Protein AF-A0A078IQA5-F1 (afdb_monomer)

Sequence (181 aa):
MCVYSFLPSLTFVGSLSVDKITNQICKKRKKKKKKKETSSGNLLVISSTPSAMPLPHPTSSSSTVECTRGEKRFYCYLSTGEFLWSNSETDGWEKVDGLEGLPKFAPYSNVKLVNCGGKLVVFWDKYVPAPGGYKEKMIWCADISLEMRGSEEVWGKVEWFDAVLKVPKSYKFVYAKAATL

Nearest PDB structures (foldseek):
  8cdd-assembly1_B  TM=3.999E-01  e=3.276E-01  Plasmodium falciparum 3D7
  8jzb-assembly1_H  TM=3.385E-01  e=5.084E+00  Henipavirus

InterPro domains:
  IPR015915 Kelch-type beta-propeller [SSF117281] (54-164)
  IPR050354 Arabidopsis F-box/kelch-repeat [PTHR24414] (70-165)
  IPR057499 FKB95-like, N-terminal Kelch domain [PF25210] (73-165)

Solvent-accessible surface area (backbone atoms only — not comparable to full-atom values): 11398 Å² total; per-residue (Å²): 131,76,67,82,76,90,58,102,78,69,74,76,56,44,49,42,49,51,68,60,53,54,52,47,48,52,54,52,50,55,58,49,51,74,60,49,82,77,67,90,85,90,91,82,92,88,87,87,86,82,91,83,83,91,70,84,85,86,76,95,75,58,53,70,33,66,40,60,94,73,72,65,32,33,35,36,51,46,96,90,73,47,46,32,33,20,76,44,96,86,54,71,70,42,69,46,42,66,50,83,88,56,78,83,77,56,89,91,42,62,69,43,60,42,58,55,94,60,24,47,32,40,34,33,44,42,82,36,90,42,97,94,45,76,59,30,25,37,32,33,38,34,41,26,45,68,47,73,54,82,94,85,40,45,34,34,40,77,76,45,69,50,80,70,47,81,43,59,64,44,60,42,84,39,78,82,76,78,82,80,126

Mean predicted aligned error: 12.79 Å

pLDDT: mean 71.27, std 20.48, range [27.62, 92.94]

Secondary structure (DSSP, 8-state):
-------SS----EEEEHHHHHHHHHHHHHHHHHHHTT-----------------PPPPS----EEE-SSS-EEEEE-TTS-EEEESSSSS--EEPBS-TTSPPPPTT---EEEEETTEEEEEEEEEEEETTEEEEEEEEEEEEEEEEETTTEEEEEEEEEEEEEEEESSEEEE-------

Organism: Brassica napus (NCBI:txid3708)

Foldseek 3Di:
DFDFDDDPVDPGATEDEPVVQVVLVVVVVVVVVVVPVPDDDDDDDDDDDDDDDDDDDDDDPWAWDWADPDQTKIWTADLVQFIWMDSDPPDDIDTAAACPVPDRADRPWDWHWYHDPRWIKIKTWDFDDDVPGRFKIWIKMWTWHWDDDPDPHIYIHTPDIDTRDMDTPHYDYDYDDDPDD

Radius of gyration: 18.32 Å; Cα contacts (8 Å, |Δi|>4): 279; chains: 1; bounding box: 44×47×46 Å

Structure (mmCIF, N/CA/C/O backbone):
data_AF-A0A078IQA5-F1
#
_entry.id   AF-A0A078IQA5-F1
#
loop_
_atom_site.group_PDB
_atom_site.id
_atom_site.type_symbol
_atom_site.label_atom_id
_atom_site.label_alt_id
_atom_site.label_comp_id
_atom_site.label_asym_id
_atom_site.label_entity_id
_atom_site.label_seq_id
_atom_site.pdbx_PDB_ins_code
_atom_site.Cartn_x
_atom_site.Cartn_y
_atom_site.Cartn_z
_atom_site.occupancy
_atom_site.B_iso_or_equiv
_atom_site.auth_seq_id
_atom_site.auth_comp_id
_atom_site.auth_asym_id
_atom_site.auth_atom_id
_atom_site.pdbx_PDB_model_num
ATOM 1 N N . MET A 1 1 ? 2.393 9.875 -22.225 1.00 27.62 1 MET A N 1
ATOM 2 C CA . MET A 1 1 ? 3.842 9.877 -22.528 1.00 27.62 1 MET A CA 1
ATOM 3 C C . MET A 1 1 ? 4.623 9.828 -21.222 1.00 27.62 1 MET A C 1
ATOM 5 O O . MET A 1 1 ? 4.181 10.442 -20.262 1.00 27.62 1 MET A O 1
ATOM 9 N N . CYS A 1 2 ? 5.721 9.070 -21.143 1.00 32.50 2 CYS A N 1
ATOM 10 C CA . CYS A 1 2 ? 6.717 9.293 -20.089 1.00 32.50 2 CYS A CA 1
ATOM 11 C C . CYS A 1 2 ? 7.487 10.553 -20.490 1.00 32.50 2 CYS A C 1
ATOM 13 O O . CYS A 1 2 ? 8.021 10.595 -21.593 1.00 32.50 2 CYS A O 1
ATOM 15 N N . VAL A 1 3 ? 7.458 11.588 -19.655 1.00 34.41 3 VAL A N 1
ATOM 16 C CA . VAL A 1 3 ? 8.207 12.824 -19.904 1.00 34.41 3 VAL A CA 1
ATOM 17 C C . VAL A 1 3 ? 9.609 12.622 -19.342 1.00 34.41 3 VAL A C 1
ATOM 19 O O . VAL A 1 3 ? 9.769 12.299 -18.162 1.00 34.41 3 VAL A O 1
ATOM 22 N N . TYR A 1 4 ? 10.603 12.719 -20.217 1.00 38.12 4 TYR A N 1
ATOM 23 C CA . TYR A 1 4 ? 12.014 12.550 -19.898 1.00 38.12 4 TYR A CA 1
ATOM 24 C C . TYR A 1 4 ? 12.608 13.935 -19.652 1.00 38.12 4 TYR A C 1
ATOM 26 O O . TYR A 1 4 ? 12.678 14.738 -20.577 1.00 38.12 4 TYR A O 1
ATOM 34 N N . SER A 1 5 ? 12.997 14.240 -18.419 1.00 36.06 5 SER A N 1
ATOM 35 C CA . SER A 1 5 ? 13.681 15.492 -18.088 1.00 36.06 5 SER A CA 1
ATOM 36 C C . SER A 1 5 ? 15.178 15.233 -17.899 1.00 36.06 5 SER A C 1
ATOM 38 O O . SER A 1 5 ? 15.581 14.402 -17.085 1.00 36.06 5 SER A O 1
ATOM 40 N N . PHE A 1 6 ? 16.000 15.932 -18.688 1.00 34.00 6 PHE A N 1
ATOM 41 C CA . PHE A 1 6 ? 17.462 15.927 -18.606 1.00 34.00 6 PHE A CA 1
ATOM 42 C C . PHE A 1 6 ? 17.921 16.940 -17.538 1.00 34.00 6 PHE A C 1
ATOM 44 O O . PHE A 1 6 ? 17.650 18.129 -17.668 1.00 34.00 6 PHE A O 1
ATOM 51 N N . LEU A 1 7 ? 18.622 16.488 -16.493 1.00 36.44 7 LEU A N 1
ATOM 52 C CA . LEU A 1 7 ? 19.400 17.334 -15.571 1.00 36.44 7 LEU A CA 1
ATOM 53 C C . LEU A 1 7 ? 20.884 16.897 -15.619 1.00 36.44 7 LEU A C 1
ATOM 55 O O . LEU A 1 7 ? 21.152 15.707 -15.748 1.00 36.44 7 LEU A O 1
ATOM 59 N N . PRO A 1 8 ? 21.872 17.803 -15.522 1.00 40.16 8 PRO A N 1
ATOM 60 C CA . PRO A 1 8 ? 23.217 17.612 -16.094 1.00 40.16 8 PRO A CA 1
ATOM 61 C C . PRO A 1 8 ? 24.202 16.701 -15.320 1.00 40.16 8 PRO A C 1
ATOM 63 O O . PRO A 1 8 ? 25.404 16.776 -15.542 1.00 40.16 8 PRO A O 1
ATOM 66 N N . SER A 1 9 ? 23.739 15.788 -14.461 1.00 38.12 9 SER A N 1
ATOM 67 C CA . SER A 1 9 ? 24.583 14.797 -13.746 1.00 38.12 9 SER A CA 1
ATOM 68 C C . SER A 1 9 ? 24.001 13.371 -13.827 1.00 38.12 9 SER A C 1
ATOM 70 O O . SER A 1 9 ? 23.870 12.638 -12.848 1.00 38.12 9 SER A O 1
ATOM 72 N N . LEU A 1 10 ? 23.581 13.007 -15.040 1.00 41.22 10 LEU A N 1
ATOM 73 C CA . LEU A 1 10 ? 22.415 12.182 -15.360 1.00 41.22 10 LEU A CA 1
ATOM 74 C C . LEU A 1 10 ? 22.544 10.669 -15.047 1.00 41.22 10 LEU A C 1
ATOM 76 O O . LEU A 1 10 ? 22.845 9.860 -15.923 1.00 41.22 10 LEU A O 1
ATOM 80 N N . THR A 1 11 ? 22.152 10.237 -13.843 1.00 41.47 11 THR A N 1
ATOM 81 C CA . THR A 1 11 ? 21.420 8.959 -13.762 1.00 41.47 11 THR A CA 1
ATOM 82 C C . THR A 1 11 ? 20.030 9.205 -14.343 1.00 41.47 11 THR A C 1
ATOM 84 O O . THR A 1 11 ? 19.303 10.088 -13.898 1.00 41.47 11 THR A O 1
ATOM 87 N N . PHE A 1 12 ? 19.663 8.475 -15.393 1.00 45.16 12 PHE A N 1
ATOM 88 C CA . PHE A 1 12 ? 18.344 8.602 -16.006 1.00 45.16 12 PHE A CA 1
ATOM 89 C C . PHE A 1 12 ? 17.268 8.172 -15.003 1.00 45.16 12 PHE A C 1
ATOM 91 O O . PHE A 1 12 ? 17.169 6.992 -14.659 1.00 45.16 12 PHE A O 1
ATOM 98 N N . VAL A 1 13 ? 16.470 9.121 -14.515 1.00 56.56 13 VAL A N 1
ATOM 99 C CA . VAL A 1 13 ? 15.341 8.840 -13.624 1.00 56.56 13 VAL A CA 1
ATOM 100 C C . VAL A 1 13 ? 14.059 8.990 -14.430 1.00 56.56 13 VAL A C 1
ATOM 102 O O . VAL A 1 13 ? 13.651 10.098 -14.770 1.00 56.56 13 VAL A O 1
ATOM 105 N N . GLY A 1 14 ? 13.409 7.873 -14.759 1.00 64.88 14 GLY A N 1
ATOM 106 C CA . GLY A 1 14 ? 12.107 7.919 -15.421 1.00 64.88 14 GLY A CA 1
ATOM 107 C C . GLY A 1 14 ? 11.031 8.492 -14.490 1.00 64.88 14 GLY A C 1
ATOM 108 O O . GLY A 1 14 ? 10.950 8.114 -13.324 1.00 64.88 14 GLY A O 1
ATOM 109 N N . SER A 1 15 ? 10.163 9.369 -14.992 1.00 75.00 15 SER A N 1
ATOM 110 C CA . SER A 1 15 ? 8.989 9.819 -14.232 1.00 75.00 15 SER A CA 1
ATOM 111 C C . SER A 1 15 ? 7.817 8.856 -14.432 1.00 75.00 15 SER A C 1
ATOM 113 O O . SER A 1 15 ? 7.428 8.556 -15.568 1.00 75.00 15 SER A O 1
ATOM 115 N N . LEU A 1 16 ? 7.235 8.373 -13.333 1.00 79.25 16 LEU A N 1
ATOM 116 C CA . LEU A 1 16 ? 6.053 7.515 -13.330 1.00 79.25 16 LEU A CA 1
ATOM 117 C C . LEU A 1 16 ? 4.868 8.263 -12.714 1.00 79.25 16 LEU A C 1
ATOM 119 O O . LEU A 1 16 ? 4.792 8.431 -11.499 1.00 79.25 16 LEU A O 1
ATOM 123 N N . SER A 1 17 ? 3.930 8.689 -13.562 1.00 81.25 17 SER A N 1
ATOM 124 C CA . SER A 1 17 ? 2.673 9.294 -13.108 1.00 81.25 17 SER A CA 1
ATOM 125 C C . SER A 1 17 ? 1.814 8.265 -12.368 1.00 81.25 17 SER A C 1
ATOM 127 O O . SER A 1 17 ? 1.606 7.152 -12.862 1.00 81.25 17 SER A O 1
ATOM 129 N N . VAL A 1 18 ? 1.288 8.654 -11.206 1.00 74.19 18 VAL A N 1
ATOM 130 C CA . VAL A 1 18 ? 0.353 7.836 -10.418 1.00 74.19 18 VAL A CA 1
ATOM 131 C C . VAL A 1 18 ? -0.927 7.542 -11.208 1.00 74.19 18 VAL A C 1
ATOM 133 O O . VAL A 1 18 ? -1.404 6.408 -11.178 1.00 74.19 18 VAL A O 1
ATOM 136 N N . ASP A 1 19 ? -1.400 8.480 -12.035 1.00 77.69 19 ASP A N 1
ATOM 137 C CA . ASP A 1 19 ? -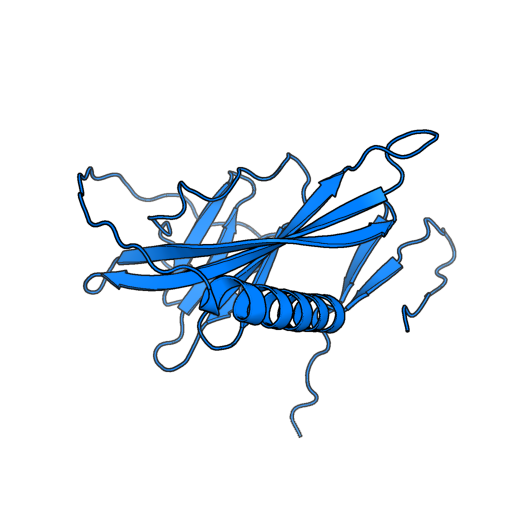2.564 8.286 -12.916 1.00 77.69 19 ASP A CA 1
ATOM 138 C C . ASP A 1 19 ? -2.348 7.158 -13.925 1.00 77.69 19 ASP A C 1
ATOM 140 O O . ASP A 1 19 ? -3.264 6.422 -14.294 1.00 77.69 19 ASP A O 1
ATOM 144 N N . LYS A 1 20 ? -1.108 6.976 -14.389 1.00 79.81 20 LYS A N 1
ATOM 145 C CA . LYS A 1 20 ? -0.771 5.859 -15.278 1.00 79.81 20 LYS A CA 1
ATOM 146 C C . LYS A 1 20 ? -0.961 4.522 -14.561 1.00 79.81 20 LYS A C 1
ATOM 148 O O . LYS A 1 20 ? -1.444 3.569 -15.172 1.00 79.81 20 LYS A O 1
ATOM 153 N N . ILE A 1 21 ? -0.592 4.446 -13.284 1.00 79.38 21 ILE A N 1
ATOM 154 C CA . ILE A 1 21 ? -0.705 3.232 -12.469 1.00 79.38 21 ILE A CA 1
ATOM 155 C C . ILE A 1 21 ? -2.177 2.939 -12.173 1.00 79.38 21 ILE A C 1
ATOM 157 O O . ILE A 1 21 ? -2.638 1.827 -12.436 1.00 79.38 21 ILE A O 1
ATOM 161 N N . THR A 1 22 ? -2.937 3.937 -11.715 1.00 76.56 22 THR A N 1
ATOM 162 C CA . THR A 1 22 ? -4.375 3.797 -11.424 1.00 76.56 22 THR A CA 1
ATOM 163 C C . THR A 1 22 ? -5.169 3.391 -12.669 1.00 76.56 22 THR A C 1
ATOM 165 O O . THR A 1 22 ? -5.998 2.479 -12.606 1.00 76.56 22 THR A O 1
ATOM 168 N N . ASN A 1 23 ? -4.845 3.944 -13.843 1.00 80.94 23 ASN A N 1
ATOM 169 C CA . ASN A 1 23 ? -5.437 3.524 -15.116 1.00 80.94 23 ASN A CA 1
ATOM 170 C C . ASN A 1 23 ? -5.138 2.054 -15.461 1.00 80.94 23 ASN A C 1
ATOM 172 O O . ASN A 1 23 ? -6.026 1.324 -15.915 1.00 80.94 23 ASN A O 1
ATOM 176 N N . GLN A 1 24 ? -3.905 1.586 -15.242 1.00 83.44 24 GLN A N 1
ATOM 177 C CA . GLN A 1 24 ? -3.544 0.181 -15.470 1.00 83.44 24 GLN A CA 1
ATOM 178 C C . GLN A 1 24 ? -4.271 -0.759 -14.499 1.00 83.44 24 GLN A C 1
ATOM 180 O O . GLN A 1 24 ? -4.728 -1.830 -14.909 1.00 83.44 24 GLN A O 1
ATOM 185 N N . ILE A 1 25 ? -4.456 -0.342 -13.245 1.00 83.00 25 ILE A N 1
ATOM 186 C CA . ILE A 1 25 ? -5.251 -1.077 -12.253 1.00 83.00 25 ILE A CA 1
ATOM 187 C C . ILE A 1 25 ? -6.702 -1.183 -12.704 1.00 83.00 25 ILE A C 1
ATOM 189 O O . ILE A 1 25 ? -7.252 -2.283 -12.726 1.00 83.00 25 ILE A O 1
ATOM 193 N N . CYS A 1 26 ? -7.308 -0.080 -13.149 1.00 80.56 26 CYS A N 1
ATOM 194 C CA . CYS A 1 26 ? -8.677 -0.076 -13.664 1.00 80.56 26 CYS A CA 1
ATOM 195 C C . CYS A 1 26 ? -8.850 -1.082 -14.817 1.00 80.56 26 CYS A C 1
ATOM 197 O O . CYS A 1 26 ? -9.775 -1.901 -14.804 1.00 80.56 26 CYS A O 1
ATOM 199 N N . LYS A 1 27 ? -7.909 -1.110 -15.771 1.00 82.25 27 LYS A N 1
ATOM 200 C CA . LYS A 1 27 ? -7.905 -2.098 -16.866 1.00 82.25 27 LYS A CA 1
ATOM 201 C C . LYS A 1 27 ? -7.802 -3.538 -16.352 1.00 82.25 27 LYS A C 1
ATOM 203 O O . LYS A 1 27 ? -8.571 -4.398 -16.788 1.00 82.25 27 LYS A O 1
ATOM 208 N N . LYS A 1 28 ? -6.892 -3.813 -15.408 1.00 82.69 28 LYS A N 1
ATOM 209 C CA . LYS A 1 28 ? -6.736 -5.150 -14.805 1.00 82.69 28 LYS A CA 1
ATOM 210 C C . LYS A 1 28 ? -7.993 -5.601 -14.058 1.00 82.69 28 LYS A C 1
ATOM 212 O O . LYS A 1 28 ? -8.427 -6.740 -14.236 1.00 82.69 28 LYS A O 1
ATOM 217 N N . ARG A 1 29 ? -8.628 -4.707 -13.294 1.00 77.75 29 ARG A N 1
ATOM 218 C CA . ARG A 1 29 ? -9.884 -4.981 -12.576 1.00 77.75 29 ARG A CA 1
ATOM 219 C C . ARG A 1 29 ? -11.020 -5.335 -13.532 1.00 77.75 29 ARG A C 1
ATOM 221 O O . ARG A 1 29 ? -11.683 -6.346 -13.313 1.00 77.75 29 ARG A O 1
ATOM 228 N N . LYS A 1 30 ? -11.201 -4.575 -14.623 1.00 78.69 30 LYS A N 1
ATOM 229 C CA . LYS A 1 30 ? -12.216 -4.871 -15.656 1.00 78.69 30 LYS A CA 1
ATOM 230 C C . LYS A 1 30 ? -12.021 -6.265 -16.265 1.00 78.69 30 LYS A C 1
ATOM 232 O O . LYS A 1 30 ? -12.980 -7.023 -16.380 1.00 78.69 30 LYS A O 1
ATOM 237 N N . LYS A 1 31 ? -10.774 -6.646 -16.571 1.00 74.12 31 LYS A N 1
ATOM 238 C CA . LYS A 1 31 ? -10.446 -7.982 -17.102 1.00 74.12 31 LYS A CA 1
ATOM 239 C C . LYS A 1 31 ? -10.726 -9.102 -16.091 1.00 74.12 31 LYS A C 1
ATOM 241 O O . LYS A 1 31 ? -11.227 -10.153 -16.480 1.00 74.12 31 LYS A O 1
ATOM 246 N N . LYS A 1 32 ? -10.432 -8.888 -14.801 1.00 70.38 32 LYS A N 1
ATOM 247 C CA . LYS A 1 32 ? -10.676 -9.882 -13.740 1.00 70.38 32 LYS A CA 1
ATOM 248 C C . LYS A 1 32 ? -12.167 -10.028 -13.411 1.00 70.38 32 LYS A C 1
ATOM 250 O O . LYS A 1 32 ? -12.610 -11.153 -13.212 1.00 70.38 32 LYS A O 1
ATOM 255 N N . LYS A 1 33 ? -12.950 -8.938 -13.427 1.00 66.44 33 LYS A N 1
ATOM 256 C CA . LYS A 1 33 ? -14.413 -8.985 -13.229 1.00 66.44 33 LYS A CA 1
ATOM 257 C C . LYS A 1 33 ? -15.095 -9.847 -14.297 1.00 66.44 33 LYS A C 1
ATOM 259 O O . LYS A 1 33 ? -15.823 -10.761 -13.933 1.00 66.44 33 LYS A O 1
ATOM 264 N N . LYS A 1 34 ? -14.717 -9.676 -15.572 1.00 58.69 34 LYS A N 1
ATOM 265 C CA . LYS A 1 34 ? -15.187 -10.524 -16.685 1.00 58.69 34 LYS A CA 1
ATOM 266 C C . LYS A 1 34 ? -14.862 -12.020 -16.504 1.00 58.69 34 LYS A C 1
ATOM 268 O O . LYS A 1 34 ? -15.527 -12.859 -17.088 1.00 58.69 34 LYS A O 1
ATOM 273 N N . LYS A 1 35 ? -13.842 -12.365 -15.704 1.00 60.19 35 LYS A N 1
ATOM 274 C CA . LYS A 1 35 ? -13.456 -13.757 -15.401 1.00 60.19 35 LYS A CA 1
ATOM 275 C C . LYS A 1 35 ? -14.134 -14.317 -14.138 1.00 60.19 35 LYS A C 1
ATOM 277 O O . LYS A 1 35 ? -14.267 -15.528 -14.018 1.00 60.19 35 LYS A O 1
ATOM 282 N N . LYS A 1 36 ? -14.532 -13.463 -13.184 1.00 55.25 36 LYS A N 1
ATOM 283 C CA . LYS A 1 36 ? -15.143 -13.879 -11.905 1.00 55.25 36 LYS A CA 1
ATOM 284 C C . LYS A 1 36 ? -16.642 -14.183 -12.029 1.00 55.25 36 LYS A C 1
ATOM 286 O O . LYS A 1 36 ? -17.147 -14.975 -11.246 1.00 55.25 36 LYS A O 1
ATOM 291 N N . GLU A 1 37 ? -17.327 -13.642 -13.038 1.00 45.78 37 GLU A N 1
ATOM 292 C CA . GLU A 1 37 ? -18.742 -13.951 -13.333 1.00 45.78 37 GLU A CA 1
ATOM 293 C C . GLU A 1 37 ? -19.006 -15.436 -13.682 1.00 45.78 37 GLU A C 1
ATOM 295 O O . GLU A 1 37 ? -20.155 -15.829 -13.832 1.00 45.78 37 GLU A O 1
ATOM 300 N N . THR A 1 38 ? -17.974 -16.289 -13.743 1.00 44.25 38 THR A N 1
ATOM 301 C CA . THR A 1 38 ? -18.082 -17.729 -14.054 1.00 44.25 38 THR A CA 1
ATOM 302 C C . THR A 1 38 ? -17.888 -18.660 -12.840 1.00 44.25 38 THR A C 1
ATOM 304 O O . THR A 1 38 ? -17.938 -19.872 -12.998 1.00 44.25 38 THR A O 1
ATOM 307 N N . SER A 1 39 ? -17.658 -18.165 -11.616 1.00 46.66 39 SER A N 1
ATOM 308 C CA . SER A 1 39 ? -17.408 -19.055 -10.463 1.00 46.66 39 SER A CA 1
ATOM 309 C C . SER A 1 39 ? -17.744 -18.385 -9.130 1.00 46.66 39 SER A C 1
ATOM 311 O O . SER A 1 39 ? -16.993 -17.521 -8.671 1.00 46.66 39 SER A O 1
ATOM 313 N N . SER A 1 40 ? -18.830 -18.813 -8.479 1.00 44.28 40 SER A N 1
ATOM 314 C CA . SER A 1 40 ? -19.206 -18.389 -7.123 1.00 44.28 40 SER A CA 1
ATOM 315 C C . SER A 1 40 ? -19.212 -19.583 -6.164 1.00 44.28 40 SER A C 1
ATOM 317 O O . SER A 1 40 ? -19.829 -20.602 -6.456 1.00 44.28 40 SER A O 1
ATOM 319 N N . GLY A 1 41 ? -18.538 -19.438 -5.023 1.00 36.66 41 GLY A N 1
ATOM 320 C CA . GLY A 1 41 ? -18.553 -20.362 -3.888 1.00 36.66 41 GLY A CA 1
ATOM 321 C C . GLY A 1 41 ? -17.980 -19.661 -2.650 1.00 36.66 41 GLY A C 1
ATOM 322 O O . GLY A 1 41 ? -16.915 -19.051 -2.736 1.00 36.66 41 GLY A O 1
ATOM 323 N N . ASN A 1 42 ? -18.729 -19.682 -1.543 1.00 41.88 42 ASN A N 1
ATOM 324 C CA . ASN A 1 42 ? -18.530 -18.905 -0.305 1.00 41.88 42 ASN A CA 1
ATOM 325 C C . ASN A 1 42 ? -17.680 -19.648 0.749 1.00 41.88 42 ASN A C 1
ATOM 327 O O . ASN A 1 42 ? -17.701 -20.875 0.748 1.00 41.88 42 ASN A O 1
ATOM 331 N N . LEU A 1 43 ? -17.075 -18.936 1.723 1.00 32.00 43 LEU A N 1
ATOM 332 C CA . LEU A 1 43 ? -16.885 -19.447 3.102 1.00 32.00 43 LEU A CA 1
ATOM 333 C C . LEU A 1 43 ? -16.613 -18.337 4.154 1.00 32.00 43 LEU A C 1
ATOM 335 O O . LEU A 1 43 ? -16.142 -17.255 3.810 1.00 32.00 43 LEU A O 1
ATOM 339 N N . LEU A 1 44 ? -16.942 -18.644 5.418 1.00 30.64 44 LEU A N 1
ATOM 340 C CA . LEU A 1 44 ? -17.122 -17.806 6.621 1.00 30.64 44 LEU A CA 1
ATOM 341 C C . LEU A 1 44 ? -16.063 -18.059 7.737 1.00 30.64 44 LEU A C 1
ATOM 343 O O . LEU A 1 44 ? -15.726 -19.218 7.949 1.00 30.64 44 LEU A O 1
ATOM 347 N N . VAL A 1 45 ? -15.718 -16.985 8.494 1.00 33.06 45 VAL A N 1
ATOM 348 C CA . VAL A 1 45 ? -15.410 -16.847 9.968 1.00 33.06 45 VAL A CA 1
ATOM 349 C C . VAL A 1 45 ? -14.109 -17.550 10.477 1.00 33.06 45 VAL A C 1
ATOM 351 O O . VAL A 1 45 ? -13.695 -18.531 9.884 1.00 33.06 45 VAL A O 1
ATOM 354 N N . ILE A 1 46 ? -13.297 -17.102 11.464 1.00 28.33 46 ILE A N 1
ATOM 355 C CA . ILE A 1 46 ? -13.507 -16.786 12.906 1.00 28.33 46 ILE A CA 1
ATOM 356 C C . ILE A 1 46 ? -12.309 -15.980 13.488 1.00 28.33 46 ILE A C 1
ATOM 358 O O . ILE A 1 46 ? -11.203 -16.033 12.958 1.00 28.33 46 ILE A O 1
ATOM 362 N N . SER A 1 47 ? -12.555 -15.258 14.587 1.00 32.12 47 SER A N 1
ATOM 363 C CA . SER A 1 47 ? -11.710 -14.300 15.328 1.00 32.12 47 SER A CA 1
ATOM 364 C C . SER A 1 47 ? -10.921 -14.867 16.523 1.00 32.12 47 SER A C 1
ATOM 366 O O . SER A 1 47 ? -11.423 -15.757 17.209 1.00 32.12 47 SER A O 1
ATOM 368 N N . SER A 1 48 ? -9.809 -1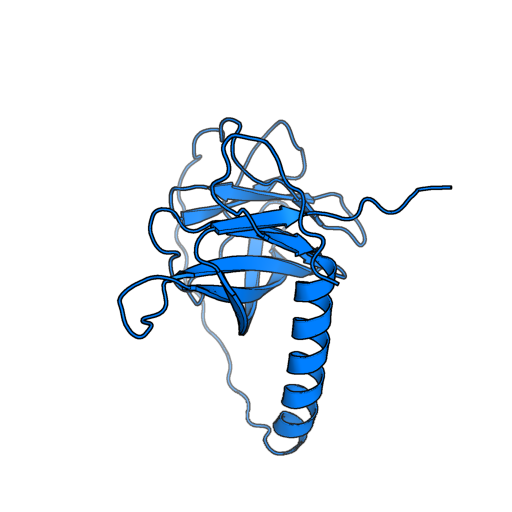4.212 16.891 1.00 30.05 48 SER A N 1
ATOM 369 C CA . SER A 1 48 ? -9.280 -14.141 18.269 1.00 30.05 48 SER A CA 1
ATOM 370 C C . SER A 1 48 ? -8.296 -12.964 18.455 1.00 30.05 48 SER A C 1
ATOM 372 O O . SER A 1 48 ? -7.551 -12.614 17.545 1.00 30.05 48 SER A O 1
ATOM 374 N N . THR A 1 49 ? -8.342 -12.335 19.636 1.00 35.34 49 THR A N 1
ATOM 375 C CA . THR A 1 49 ? -7.569 -11.157 20.105 1.00 35.34 49 THR A CA 1
ATOM 376 C C . THR A 1 49 ? -6.234 -11.560 20.757 1.00 35.34 49 THR A C 1
ATOM 378 O O . THR A 1 49 ? -6.169 -12.659 21.315 1.00 35.34 49 THR A O 1
ATOM 381 N N . PRO A 1 50 ? -5.200 -10.688 20.804 1.00 33.31 50 PRO A N 1
ATOM 382 C CA . PRO A 1 50 ? -5.005 -9.900 22.033 1.00 33.31 50 PRO A CA 1
ATOM 383 C C . PRO A 1 50 ? -4.393 -8.488 21.869 1.00 33.31 50 PRO A C 1
ATOM 385 O O . PRO A 1 50 ? -3.703 -8.173 20.906 1.00 33.31 50 PRO A O 1
ATOM 388 N N . SER A 1 51 ? -4.653 -7.695 22.912 1.00 37.38 51 SER A N 1
ATOM 389 C CA . SER A 1 51 ? -4.114 -6.383 23.307 1.00 37.38 51 SER A CA 1
ATOM 390 C C . SER A 1 51 ? -2.607 -6.169 23.087 1.00 37.38 51 SER A C 1
ATOM 392 O O . SER A 1 51 ? -1.827 -7.056 23.431 1.00 37.38 51 SER A O 1
ATOM 394 N N . ALA A 1 52 ? -2.200 -4.964 22.646 1.00 36.81 52 ALA A N 1
ATOM 395 C CA . ALA A 1 52 ? -0.934 -4.335 23.058 1.00 36.81 52 ALA A CA 1
ATOM 396 C C . ALA A 1 52 ? -0.784 -2.844 22.660 1.00 36.81 52 ALA A C 1
ATOM 398 O O . ALA A 1 52 ? -0.894 -2.497 21.492 1.00 36.81 52 ALA A O 1
ATOM 399 N N . MET A 1 53 ? -0.444 -2.051 23.689 1.00 29.89 53 MET A N 1
ATOM 400 C CA . MET A 1 53 ? 0.484 -0.904 23.851 1.00 29.89 53 MET A CA 1
ATOM 401 C C . MET A 1 53 ? 0.728 0.166 22.749 1.00 29.89 53 MET A C 1
ATOM 403 O O . MET A 1 53 ? 0.817 -0.158 21.570 1.00 29.89 53 MET A O 1
ATOM 407 N N . PRO A 1 54 ? 0.998 1.439 23.135 1.00 34.38 54 PRO A N 1
ATOM 408 C CA . PRO A 1 54 ? 1.233 2.538 22.192 1.00 34.38 54 PRO A CA 1
ATOM 409 C C . PRO A 1 54 ? 2.645 2.522 21.582 1.00 34.38 54 PRO A C 1
ATOM 411 O O . PRO A 1 54 ? 3.636 2.280 22.277 1.00 34.38 54 PRO A O 1
ATOM 414 N N . LEU A 1 55 ? 2.730 2.844 20.287 1.00 46.84 55 LEU A N 1
ATOM 415 C CA . LEU A 1 55 ? 3.960 2.922 19.489 1.00 46.84 55 LEU A CA 1
ATOM 416 C C . LEU A 1 55 ? 4.399 4.382 19.225 1.00 46.84 55 LEU A C 1
ATOM 418 O O . LEU A 1 55 ? 3.575 5.294 19.264 1.00 46.84 55 LEU A O 1
ATOM 422 N N . PRO A 1 56 ? 5.699 4.625 18.957 1.00 41.06 56 PRO A N 1
ATOM 423 C CA . PRO A 1 56 ? 6.268 5.968 18.847 1.00 41.06 56 PRO A CA 1
ATOM 424 C C . PRO A 1 56 ? 5.966 6.674 17.513 1.00 41.06 56 PRO A C 1
ATOM 426 O O . PRO A 1 56 ? 5.773 6.051 16.469 1.00 41.06 56 PRO A O 1
ATOM 429 N N . HIS A 1 57 ? 5.994 8.010 17.555 1.00 43.81 57 HIS A N 1
ATOM 430 C CA . HIS A 1 57 ? 5.646 8.903 16.447 1.00 43.81 57 HIS A CA 1
ATOM 431 C C . HIS A 1 57 ? 6.561 8.756 15.206 1.00 43.81 57 HIS A C 1
ATOM 433 O O . HIS A 1 57 ? 7.790 8.732 15.345 1.00 43.81 57 HIS A O 1
ATOM 439 N N . PRO A 1 58 ? 6.011 8.753 13.973 1.00 42.25 58 PRO A N 1
ATOM 440 C CA . PRO A 1 58 ? 6.806 8.687 12.746 1.00 42.25 58 PRO A CA 1
ATOM 441 C C . PRO A 1 58 ? 7.465 10.027 12.396 1.00 42.25 58 PRO A C 1
ATOM 443 O O . PRO A 1 58 ? 6.799 11.055 12.294 1.00 42.25 58 PRO A O 1
ATOM 446 N N . THR A 1 59 ? 8.766 10.019 12.101 1.00 37.78 59 THR A N 1
ATOM 447 C CA . THR A 1 59 ? 9.497 11.188 11.588 1.00 37.78 59 THR A CA 1
ATOM 448 C C . THR A 1 59 ? 9.584 11.204 10.050 1.00 37.78 59 THR A C 1
ATOM 450 O O . THR A 1 59 ? 10.087 10.280 9.412 1.00 37.78 59 THR A O 1
ATOM 453 N N . SER A 1 60 ? 9.108 12.314 9.466 1.00 38.47 60 SER A N 1
ATOM 454 C CA . SER A 1 60 ? 9.525 13.026 8.231 1.00 38.47 60 SER A CA 1
ATOM 455 C C . SER A 1 60 ? 9.610 12.316 6.855 1.00 38.47 60 SER A C 1
ATOM 457 O O . SER A 1 60 ? 9.583 12.997 5.833 1.00 38.47 60 SER A O 1
ATOM 459 N N . SER A 1 61 ? 9.639 10.983 6.743 1.00 42.25 61 SER A N 1
ATOM 460 C CA . SER A 1 61 ? 9.726 10.295 5.428 1.00 42.25 61 SER A CA 1
ATOM 461 C C . SER A 1 61 ? 8.480 9.496 5.017 1.00 42.25 61 SER A C 1
ATOM 463 O O . SER A 1 61 ? 8.426 8.956 3.907 1.00 42.25 61 SER A O 1
ATOM 465 N N . SER A 1 62 ? 7.461 9.440 5.880 1.00 52.97 62 SER A N 1
ATOM 466 C CA . SER A 1 62 ? 6.242 8.658 5.651 1.00 52.97 62 SER A CA 1
ATOM 467 C C . SER A 1 62 ? 5.298 9.360 4.668 1.00 52.97 62 SER A C 1
ATOM 469 O O . SER A 1 62 ? 5.064 10.563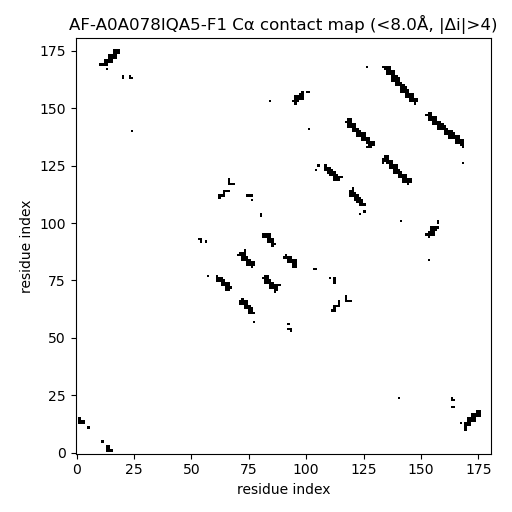 4.749 1.00 52.97 62 SER A O 1
ATOM 471 N N . SER A 1 63 ? 4.768 8.617 3.694 1.00 61.31 63 SER A N 1
ATOM 472 C CA . SER A 1 63 ? 3.783 9.155 2.746 1.00 61.31 63 SER A CA 1
ATOM 473 C C . SER A 1 63 ? 2.406 9.132 3.405 1.00 61.31 63 SER A C 1
ATOM 475 O O . SER A 1 63 ? 1.730 8.109 3.341 1.00 61.31 63 SER A O 1
ATOM 477 N N . THR A 1 64 ? 2.017 10.229 4.052 1.00 66.19 64 THR A N 1
ATOM 478 C CA . THR A 1 64 ? 0.683 10.377 4.645 1.00 66.19 64 THR A CA 1
ATOM 479 C C . THR A 1 64 ? -0.364 10.597 3.556 1.00 66.19 64 THR A C 1
ATOM 481 O O . THR A 1 64 ? -0.170 11.424 2.663 1.00 66.19 64 THR A O 1
ATOM 484 N N . VAL A 1 65 ? -1.476 9.863 3.611 1.00 71.50 65 VAL A N 1
ATOM 485 C CA . VAL A 1 65 ? -2.625 10.064 2.719 1.00 71.50 65 VAL A CA 1
ATOM 486 C C . VAL A 1 65 ? -3.922 10.223 3.479 1.00 71.50 65 VAL A C 1
ATOM 488 O O . VAL A 1 65 ? -4.157 9.538 4.466 1.00 71.50 65 VAL A O 1
ATOM 491 N N . GLU A 1 66 ? -4.783 11.091 2.962 1.00 72.50 66 GLU A N 1
ATOM 492 C CA . GLU A 1 66 ? -6.133 11.320 3.468 1.00 72.50 66 GLU A CA 1
ATOM 493 C C . GLU A 1 66 ? -7.152 10.410 2.756 1.00 72.50 66 GLU A C 1
ATOM 495 O O . GLU A 1 66 ? -7.171 10.359 1.521 1.00 72.50 66 GLU A O 1
ATOM 500 N N . CYS A 1 67 ? -8.026 9.723 3.500 1.00 64.94 67 CYS A N 1
ATOM 501 C CA . CYS A 1 67 ? -9.120 8.903 2.961 1.00 64.94 67 CYS A CA 1
ATOM 502 C C . CYS A 1 67 ? -10.501 9.440 3.379 1.00 64.94 67 CYS A C 1
ATOM 504 O O . CYS A 1 67 ? -10.730 9.558 4.579 1.00 64.94 67 CYS A O 1
ATOM 506 N N . THR A 1 68 ? -11.434 9.728 2.448 1.00 56.69 68 THR A N 1
ATOM 507 C CA . THR A 1 68 ? -12.786 10.231 2.810 1.00 56.69 68 THR A CA 1
ATOM 508 C C . THR A 1 68 ? -13.956 9.855 1.876 1.00 56.69 68 THR A C 1
ATOM 510 O O . THR A 1 68 ? -13.885 9.964 0.651 1.00 56.69 68 THR A O 1
ATOM 513 N N . ARG A 1 69 ? -15.095 9.508 2.509 1.00 52.09 69 ARG A N 1
ATOM 514 C CA . ARG A 1 69 ? -16.489 9.844 2.106 1.00 52.09 69 ARG A CA 1
ATOM 515 C C . ARG A 1 69 ? -17.310 10.321 3.335 1.00 52.09 69 ARG A C 1
ATOM 517 O O . ARG A 1 69 ? -18.522 10.155 3.382 1.00 52.09 69 ARG A O 1
ATOM 524 N N . GLY A 1 70 ? -16.639 10.867 4.351 1.00 61.97 70 GLY A N 1
ATOM 525 C CA . GLY A 1 70 ? -17.216 11.236 5.649 1.00 61.97 70 GLY A CA 1
ATOM 526 C C . GLY A 1 70 ? -16.149 11.876 6.536 1.00 61.97 70 GLY A C 1
ATOM 527 O O . GLY A 1 70 ? -15.657 12.951 6.209 1.00 61.97 70 GLY A O 1
ATOM 528 N N . GLU A 1 71 ? -15.746 11.192 7.607 1.00 68.00 71 GLU A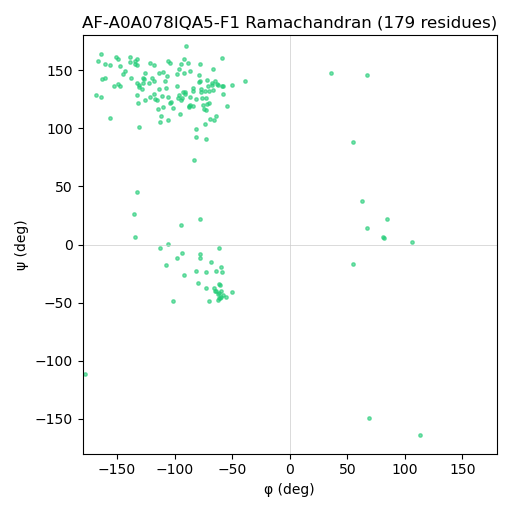 N 1
ATOM 529 C CA . GLU A 1 71 ? -14.682 11.643 8.514 1.00 68.00 71 GLU A CA 1
ATOM 530 C C . GLU A 1 71 ? -13.292 11.563 7.880 1.00 68.00 71 GLU A C 1
ATOM 532 O O . GLU A 1 71 ? -12.938 10.575 7.227 1.00 68.00 71 GLU A O 1
ATOM 537 N N . LYS A 1 72 ? -12.508 12.620 8.092 1.00 77.56 72 LYS A N 1
ATOM 538 C CA . LYS A 1 72 ? -11.148 12.768 7.587 1.00 77.56 72 LYS A CA 1
ATOM 539 C C . LYS A 1 72 ? -10.195 11.877 8.376 1.00 77.56 72 LYS A C 1
ATOM 541 O O . LYS A 1 72 ? -10.019 12.069 9.571 1.00 77.56 72 LYS A O 1
ATOM 546 N N . ARG A 1 73 ? -9.585 10.907 7.690 1.00 82.94 73 ARG A N 1
ATOM 547 C CA . ARG A 1 73 ? -8.602 9.988 8.278 1.00 82.94 73 ARG A CA 1
ATOM 548 C C . ARG A 1 73 ? -7.317 9.982 7.482 1.00 82.94 73 ARG A C 1
ATOM 550 O O . ARG A 1 73 ? -7.345 10.010 6.250 1.00 82.94 73 ARG A O 1
ATOM 557 N N . PHE A 1 74 ? -6.215 9.883 8.200 1.00 87.44 74 PHE A N 1
ATOM 558 C CA . PHE A 1 74 ? -4.872 9.832 7.661 1.00 87.44 74 PHE A CA 1
ATOM 559 C C . PHE A 1 74 ? -4.309 8.436 7.781 1.00 87.44 74 PHE A C 1
ATOM 561 O O . PHE A 1 74 ? -4.578 7.740 8.751 1.00 87.44 74 PHE A O 1
ATOM 568 N N . TYR A 1 75 ? -3.513 8.046 6.795 1.00 89.00 75 TYR A N 1
ATOM 569 C CA . TYR A 1 75 ? -2.841 6.757 6.757 1.00 89.00 75 TYR A CA 1
ATOM 570 C C . TYR A 1 75 ? -1.390 6.961 6.393 1.00 89.00 75 TYR A C 1
ATOM 572 O O . TYR A 1 75 ? -1.081 7.741 5.491 1.00 89.00 75 TYR A O 1
ATOM 580 N N . CYS A 1 76 ? -0.504 6.236 7.057 1.00 88.44 76 CYS A N 1
ATOM 581 C CA . CYS A 1 76 ? 0.915 6.274 6.767 1.00 88.44 76 CYS A CA 1
ATOM 582 C C . CYS A 1 76 ? 1.506 4.858 6.818 1.00 88.44 76 CYS A C 1
ATOM 584 O O . CYS A 1 76 ? 0.886 3.926 7.331 1.00 88.44 76 CYS A O 1
ATOM 586 N N . TYR A 1 77 ? 2.677 4.676 6.212 1.00 88.56 77 TYR A N 1
ATOM 587 C CA . TYR A 1 77 ? 3.376 3.393 6.200 1.00 88.56 77 TYR A CA 1
ATOM 588 C C . TYR A 1 77 ? 4.793 3.593 6.721 1.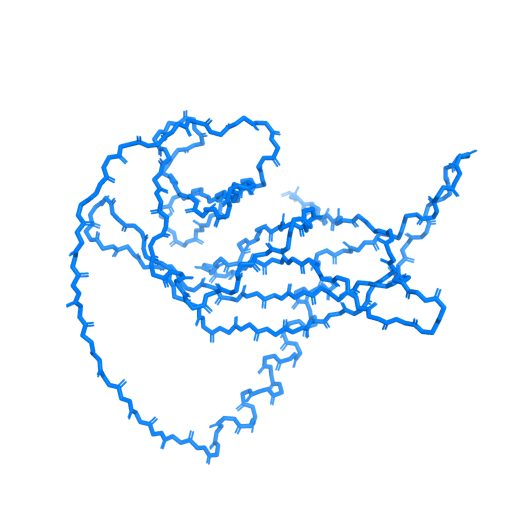00 88.56 77 TYR A C 1
ATOM 590 O O . TYR A 1 77 ? 5.546 4.411 6.185 1.00 88.56 77 TYR A O 1
ATOM 598 N N . LEU A 1 78 ? 5.153 2.835 7.751 1.00 85.88 78 LEU A N 1
ATOM 599 C CA . LEU A 1 78 ? 6.473 2.876 8.356 1.00 85.88 78 LEU A CA 1
ATOM 600 C C . LEU A 1 78 ? 7.447 1.949 7.643 1.00 85.88 78 LEU A C 1
ATOM 602 O O . LEU A 1 78 ? 7.097 0.867 7.175 1.00 85.88 78 LEU A O 1
ATOM 606 N N . SER A 1 79 ? 8.723 2.334 7.641 1.00 78.62 79 SER A N 1
ATOM 607 C CA . SER A 1 79 ? 9.809 1.474 7.157 1.00 78.62 79 SER A CA 1
ATOM 608 C C . SER A 1 79 ? 9.920 0.152 7.930 1.00 78.62 79 SER A C 1
ATOM 610 O O . SER A 1 79 ? 10.480 -0.802 7.393 1.00 78.62 79 SER A O 1
ATOM 612 N N . THR A 1 80 ? 9.347 0.071 9.138 1.00 81.56 80 THR A N 1
ATOM 613 C CA . THR A 1 80 ? 9.216 -1.153 9.948 1.00 81.56 80 THR A CA 1
ATOM 614 C C . THR A 1 80 ? 8.244 -2.179 9.358 1.00 81.56 80 THR A C 1
ATOM 616 O O . THR A 1 80 ? 8.300 -3.346 9.740 1.00 81.56 80 THR A O 1
ATOM 619 N N . GLY A 1 81 ? 7.393 -1.796 8.397 1.00 83.44 81 GLY A N 1
ATOM 620 C CA . GLY A 1 81 ? 6.385 -2.688 7.816 1.00 83.44 81 GLY A CA 1
ATOM 621 C C . GLY A 1 81 ? 4.953 -2.405 8.251 1.00 83.44 81 GLY A C 1
ATOM 622 O O . GLY A 1 81 ? 4.050 -3.140 7.855 1.00 83.44 81 GLY A O 1
ATOM 623 N N . GLU A 1 82 ? 4.742 -1.377 9.066 1.00 88.00 82 GLU A N 1
ATOM 624 C CA . GLU A 1 82 ? 3.465 -1.124 9.727 1.00 88.00 82 GLU A CA 1
ATOM 625 C C . GLU A 1 82 ? 2.642 -0.081 8.978 1.00 88.00 82 GLU A C 1
ATOM 627 O O . GLU A 1 82 ? 3.153 0.953 8.545 1.00 88.00 82 GLU A O 1
ATOM 632 N N . PHE A 1 83 ? 1.349 -0.364 8.841 1.00 91.38 83 PHE A N 1
ATOM 633 C CA . PHE A 1 83 ? 0.361 0.604 8.386 1.00 91.38 83 PHE A CA 1
ATOM 634 C C . PHE A 1 83 ? -0.247 1.254 9.612 1.00 91.38 83 PHE A C 1
ATOM 636 O O . PHE A 1 83 ? -0.735 0.547 10.492 1.00 91.38 83 PHE A O 1
ATOM 643 N N . LEU A 1 84 ? -0.220 2.580 9.649 1.00 91.31 84 LEU A N 1
ATOM 644 C CA . LEU A 1 84 ? -0.795 3.355 10.734 1.00 91.31 84 LEU A CA 1
ATOM 645 C C . LEU A 1 84 ? -1.923 4.240 10.218 1.00 91.31 84 LEU A C 1
ATOM 647 O O . LEU A 1 84 ? -1.921 4.631 9.045 1.00 91.31 84 LEU A O 1
ATOM 651 N N . TRP A 1 85 ? -2.849 4.584 11.103 1.00 91.31 85 TRP A N 1
ATOM 652 C CA . TRP A 1 85 ? -3.929 5.521 10.852 1.00 91.31 85 TRP A CA 1
ATOM 653 C C . TRP A 1 85 ? -4.069 6.541 11.987 1.00 91.31 85 TRP A C 1
ATOM 655 O O . TRP A 1 85 ? -3.579 6.317 13.090 1.00 91.31 85 TRP A O 1
ATOM 665 N N . SER A 1 86 ? -4.708 7.673 11.694 1.00 88.19 86 SER A N 1
ATOM 666 C CA . SER A 1 86 ? -5.107 8.667 12.694 1.00 88.19 86 SER A CA 1
ATOM 667 C C . SER A 1 86 ? -6.278 9.520 12.196 1.00 88.19 86 SER A C 1
ATOM 669 O O . SER A 1 86 ? -6.455 9.718 10.989 1.00 88.19 86 SER A O 1
ATOM 671 N N . ASN A 1 87 ? -7.061 10.068 13.126 1.00 84.75 87 ASN A N 1
ATOM 672 C CA . ASN A 1 87 ? -8.049 11.116 12.851 1.00 84.75 87 ASN A CA 1
ATOM 673 C C . ASN A 1 87 ? -7.407 12.512 12.695 1.00 84.75 87 ASN A C 1
ATOM 675 O O . ASN A 1 87 ? -8.063 13.444 12.230 1.00 84.75 87 ASN A O 1
ATOM 679 N N . SER A 1 88 ? -6.128 12.674 13.052 1.00 80.50 88 SER A N 1
ATOM 680 C CA . SER A 1 88 ? -5.385 13.930 12.927 1.00 80.50 88 SER A CA 1
ATOM 681 C C . SER A 1 88 ? -4.012 13.705 12.284 1.00 80.50 88 SER A C 1
ATOM 683 O O . SER A 1 88 ? -3.449 12.620 12.352 1.00 80.50 88 SER A O 1
ATOM 685 N N . GLU A 1 89 ? -3.440 14.718 11.632 1.00 70.06 89 GLU A N 1
ATOM 686 C CA . GLU A 1 89 ? -2.074 14.582 11.088 1.00 70.06 89 GLU A CA 1
ATOM 687 C C . GLU A 1 89 ? -1.010 14.595 12.189 1.00 70.06 89 GLU A C 1
ATOM 689 O O . GLU A 1 89 ? 0.108 14.118 11.989 1.00 70.06 89 GLU A O 1
ATOM 694 N N . THR A 1 90 ? -1.346 15.194 13.329 1.00 69.75 90 THR A N 1
ATOM 695 C CA . THR A 1 90 ? -0.383 15.646 14.332 1.00 69.75 90 THR A CA 1
ATOM 696 C C . THR A 1 90 ? -0.366 14.801 15.596 1.00 69.75 90 THR A C 1
ATOM 698 O O . THR A 1 90 ? 0.606 14.893 16.338 1.00 69.75 90 THR A O 1
ATOM 701 N N . ASP A 1 91 ? -1.395 13.994 15.853 1.00 73.12 91 ASP A N 1
ATOM 702 C CA . ASP A 1 91 ? -1.542 13.288 17.125 1.00 73.12 91 ASP A CA 1
ATOM 703 C C . ASP A 1 91 ? -2.158 11.890 16.981 1.00 73.12 91 ASP A C 1
ATOM 705 O O . ASP A 1 91 ? -2.997 11.665 16.108 1.00 73.12 91 ASP A O 1
ATOM 709 N N . GLY A 1 92 ? -1.723 10.975 17.854 1.00 80.75 92 GLY A N 1
ATOM 710 C CA . GLY A 1 92 ? -2.234 9.609 18.003 1.00 80.75 92 GLY A CA 1
ATOM 711 C C . GLY A 1 92 ? -2.224 8.792 16.712 1.00 80.75 92 GLY A C 1
ATOM 712 O O . GLY A 1 92 ? -3.216 8.772 15.990 1.00 80.75 92 GLY A O 1
ATOM 713 N N . TRP A 1 93 ? -1.112 8.112 16.412 1.00 87.44 93 TRP A N 1
ATOM 714 C CA . TRP A 1 93 ? -1.076 7.122 15.331 1.00 87.44 93 TRP A CA 1
ATOM 715 C C . TRP A 1 93 ? -1.292 5.728 15.895 1.00 87.44 93 TRP A C 1
ATOM 717 O O . TRP A 1 93 ? -0.573 5.298 16.794 1.00 87.44 93 TRP A O 1
ATOM 727 N N . GLU A 1 94 ? -2.227 5.004 15.305 1.00 89.88 94 GLU A N 1
ATOM 728 C CA . GLU A 1 94 ? -2.563 3.645 15.704 1.00 89.88 94 GLU A CA 1
ATOM 729 C C . GLU A 1 94 ? -2.369 2.683 14.546 1.00 89.88 94 GLU A C 1
ATOM 731 O O . GLU A 1 94 ? -2.387 3.067 13.376 1.00 89.88 94 GLU A O 1
ATOM 736 N N . LYS A 1 95 ? -2.153 1.410 14.862 1.00 92.25 95 LYS A N 1
ATOM 737 C CA . LYS A 1 95 ? -1.942 0.381 13.852 1.00 92.25 95 LYS A CA 1
ATOM 738 C C . LYS A 1 95 ? -3.244 0.076 13.114 1.00 92.25 95 LYS A C 1
ATOM 740 O O . LYS A 1 95 ? -4.316 0.043 13.702 1.00 92.25 95 LYS A O 1
ATOM 745 N N . VAL A 1 96 ? -3.137 -0.157 11.808 1.00 91.88 96 VAL A N 1
ATOM 746 C CA . VAL A 1 96 ? -4.214 -0.755 11.012 1.00 91.88 96 VAL A CA 1
ATOM 747 C C . VAL A 1 96 ? -4.082 -2.273 11.089 1.00 91.88 96 VAL A C 1
ATOM 749 O O . VAL A 1 96 ? -3.082 -2.836 10.630 1.00 91.88 96 VAL A O 1
ATOM 752 N N . ASP A 1 97 ? -5.092 -2.937 11.637 1.00 92.38 97 ASP A N 1
ATOM 753 C CA . ASP A 1 97 ? -5.128 -4.399 11.775 1.00 92.38 97 ASP A CA 1
ATOM 754 C C . ASP A 1 97 ? -5.772 -5.094 10.565 1.00 92.38 97 ASP A C 1
ATOM 756 O O . ASP A 1 97 ? -6.294 -4.434 9.669 1.00 92.38 97 ASP A O 1
ATOM 760 N N . GLY A 1 98 ? -5.711 -6.428 10.475 1.00 91.12 98 GLY A N 1
ATOM 761 C CA . GLY A 1 98 ? -6.368 -7.200 9.403 1.00 91.12 98 GLY A CA 1
ATOM 762 C C . GLY A 1 98 ? -5.593 -7.280 8.077 1.00 91.12 98 GLY A C 1
ATOM 763 O O . GLY A 1 98 ? -6.084 -7.807 7.071 1.00 91.12 98 GLY A O 1
ATOM 764 N N . LEU A 1 99 ? -4.362 -6.758 8.044 1.00 91.56 99 LEU A N 1
ATOM 765 C CA . LEU A 1 99 ? -3.499 -6.734 6.857 1.00 91.56 99 LEU A CA 1
ATOM 766 C C . LEU A 1 99 ? -2.522 -7.918 6.769 1.00 91.56 99 LEU A C 1
ATOM 768 O O . LEU A 1 99 ? -1.587 -7.880 5.968 1.00 91.56 99 LEU A O 1
ATOM 772 N N . GLU A 1 100 ? -2.735 -8.997 7.523 1.00 84.31 100 GLU A N 1
ATOM 773 C CA . GLU A 1 100 ? -1.819 -10.148 7.604 1.00 84.31 100 GLU A CA 1
ATOM 774 C C . GLU A 1 100 ? -1.671 -10.894 6.264 1.00 84.31 100 GLU A C 1
ATOM 776 O O . GLU A 1 100 ? -0.664 -11.555 6.018 1.00 84.31 100 GLU A O 1
ATOM 781 N N . GLY A 1 101 ? -2.653 -10.766 5.365 1.00 81.44 101 GLY A N 1
ATOM 782 C CA . GLY A 1 101 ? -2.600 -11.326 4.011 1.00 81.44 101 GLY A CA 1
ATOM 783 C C . GLY A 1 101 ? -1.746 -10.527 3.018 1.00 81.44 101 GLY A C 1
ATOM 784 O O . GLY A 1 101 ? -1.536 -10.982 1.889 1.00 81.44 101 GLY A O 1
ATOM 785 N N . LEU A 1 102 ? -1.269 -9.334 3.392 1.00 88.75 102 LEU A N 1
ATOM 786 C CA . LEU A 1 102 ? -0.429 -8.508 2.531 1.00 88.75 102 LEU A CA 1
ATOM 787 C C . LEU A 1 102 ? 1.038 -8.957 2.641 1.00 88.75 102 LEU A C 1
ATOM 789 O O . LEU A 1 102 ? 1.558 -9.114 3.747 1.00 88.75 102 LEU A O 1
ATOM 793 N N . PRO A 1 103 ? 1.756 -9.158 1.520 1.00 85.62 103 PRO A N 1
ATOM 794 C CA . PRO A 1 103 ? 3.153 -9.549 1.593 1.00 85.62 103 PRO A CA 1
ATOM 795 C C . PRO A 1 103 ? 3.984 -8.433 2.224 1.00 85.62 103 PRO A C 1
ATOM 797 O O . PRO A 1 103 ? 3.832 -7.265 1.868 1.00 85.62 103 PRO A O 1
ATOM 800 N N . LYS A 1 104 ? 4.952 -8.810 3.065 1.00 84.56 104 LYS A N 1
ATOM 801 C CA . LYS A 1 104 ? 5.979 -7.873 3.525 1.00 84.56 104 LYS A CA 1
ATOM 802 C C . LYS A 1 104 ? 6.724 -7.287 2.324 1.00 84.56 104 LYS A C 1
ATOM 804 O O . LYS A 1 104 ? 7.072 -7.998 1.370 1.00 84.56 104 LYS A O 1
ATOM 809 N N . PHE A 1 105 ? 6.951 -5.981 2.358 1.00 86.94 105 PHE A N 1
ATOM 810 C CA . PHE A 1 105 ? 7.696 -5.293 1.312 1.00 86.94 105 PHE A CA 1
ATOM 811 C C . PHE A 1 105 ? 9.195 -5.507 1.514 1.00 86.94 105 PHE A C 1
ATOM 813 O O . PHE A 1 105 ? 9.670 -5.645 2.639 1.00 86.94 105 PHE A O 1
ATOM 820 N N . ALA A 1 106 ? 9.944 -5.593 0.413 1.00 81.69 106 ALA A N 1
ATOM 821 C CA . ALA A 1 106 ? 11.380 -5.813 0.506 1.00 81.69 106 ALA A CA 1
ATOM 822 C C . ALA A 1 106 ? 12.058 -4.583 1.139 1.00 81.69 106 ALA A C 1
ATOM 824 O O . ALA A 1 106 ? 11.577 -3.460 0.935 1.00 81.69 106 ALA A O 1
ATOM 825 N N . PRO A 1 107 ? 13.191 -4.756 1.839 1.00 75.69 107 PRO A N 1
ATOM 826 C CA . PRO A 1 107 ? 14.007 -3.629 2.271 1.00 75.69 107 PRO A CA 1
ATOM 827 C C . PRO A 1 107 ? 14.290 -2.698 1.084 1.00 75.69 107 PRO A C 1
ATOM 829 O O . PRO A 1 107 ? 14.556 -3.170 -0.023 1.00 75.69 107 PRO A O 1
ATOM 832 N N . TYR A 1 108 ? 14.201 -1.385 1.304 1.00 76.81 108 TYR A N 1
ATOM 833 C CA . TYR A 1 108 ? 14.391 -0.343 0.279 1.00 76.81 108 TYR A CA 1
ATOM 834 C C . TYR A 1 108 ? 13.331 -0.287 -0.837 1.00 76.81 108 TYR A C 1
ATOM 836 O O . TYR A 1 108 ? 13.546 0.386 -1.851 1.00 76.81 108 TYR A O 1
ATOM 844 N N . SER A 1 109 ? 12.184 -0.957 -0.671 1.00 84.00 109 SER A N 1
ATOM 845 C CA . SER A 1 109 ? 11.055 -0.776 -1.592 1.00 84.00 109 SER A CA 1
ATOM 846 C C . SER A 1 109 ? 10.475 0.633 -1.459 1.00 84.00 109 SER A C 1
ATOM 848 O O . SER A 1 109 ? 10.289 1.146 -0.356 1.00 84.00 109 SER A O 1
ATOM 850 N N . ASN A 1 110 ? 10.130 1.251 -2.585 1.00 85.44 110 ASN A N 1
ATOM 851 C CA . ASN A 1 110 ? 9.414 2.520 -2.613 1.00 85.44 110 ASN A CA 1
ATOM 852 C C . ASN A 1 110 ? 7.926 2.260 -2.416 1.00 85.44 110 ASN A C 1
ATOM 854 O O . ASN A 1 110 ? 7.229 1.913 -3.371 1.00 85.44 110 ASN A O 1
ATOM 858 N N . VAL A 1 111 ? 7.447 2.448 -1.188 1.00 88.06 111 VAL A N 1
ATOM 859 C CA . VAL A 1 111 ? 6.036 2.274 -0.839 1.00 88.06 111 VAL A CA 1
ATOM 860 C C . VAL A 1 111 ? 5.309 3.608 -0.954 1.00 88.06 111 VAL A C 1
ATOM 862 O O . VAL A 1 111 ? 5.783 4.631 -0.457 1.00 88.06 111 VAL A O 1
ATOM 865 N N . LYS A 1 112 ? 4.160 3.614 -1.629 1.00 87.56 112 LYS A N 1
ATOM 866 C CA . LYS A 1 112 ? 3.290 4.785 -1.759 1.00 87.56 112 LYS A CA 1
ATOM 867 C C . LYS A 1 112 ? 1.850 4.415 -1.478 1.00 87.56 112 LYS A C 1
ATOM 869 O O . LYS A 1 112 ? 1.316 3.492 -2.080 1.00 87.56 112 LYS A O 1
ATOM 874 N N . LEU A 1 113 ? 1.229 5.179 -0.594 1.00 89.00 113 LEU A N 1
ATOM 875 C CA . LEU A 1 113 ? -0.195 5.107 -0.316 1.00 89.00 113 LEU A CA 1
ATOM 876 C C . LEU A 1 113 ? -0.926 6.108 -1.214 1.00 89.00 113 LEU A C 1
ATOM 878 O O . LEU A 1 113 ? -0.366 7.155 -1.552 1.00 89.00 113 LEU A O 1
ATOM 882 N N . VAL A 1 114 ? -2.154 5.783 -1.613 1.00 84.81 114 VAL A N 1
ATOM 883 C CA . VAL A 1 114 ? -3.075 6.653 -2.356 1.00 84.81 114 VAL A CA 1
ATOM 884 C C . VAL A 1 114 ? -4.507 6.331 -1.944 1.00 84.81 114 VAL A C 1
ATOM 886 O O . VAL A 1 114 ? -4.884 5.166 -1.874 1.00 84.81 114 VAL A O 1
ATOM 889 N N . ASN A 1 115 ? -5.329 7.353 -1.723 1.00 83.94 115 ASN A N 1
ATOM 890 C CA . ASN A 1 115 ? -6.773 7.176 -1.592 1.00 83.94 115 ASN A CA 1
ATOM 891 C C . ASN A 1 115 ? -7.418 7.095 -2.982 1.00 83.94 115 ASN A C 1
ATOM 893 O O . ASN A 1 115 ? -7.243 7.985 -3.818 1.00 83.94 115 ASN A O 1
ATOM 897 N N . CYS A 1 116 ? -8.171 6.025 -3.232 1.00 78.38 116 CYS A N 1
ATOM 898 C CA . CYS A 1 116 ? -8.936 5.841 -4.456 1.00 78.38 116 CYS A CA 1
ATOM 899 C C . CYS A 1 116 ? -10.376 5.432 -4.129 1.00 78.38 116 CYS A C 1
ATOM 901 O O . CYS A 1 116 ? -10.657 4.270 -3.841 1.00 78.38 116 CYS A O 1
ATOM 903 N N . GLY A 1 117 ? -11.306 6.389 -4.201 1.00 73.69 117 GLY A N 1
ATOM 904 C CA . GLY A 1 117 ? -12.740 6.114 -4.059 1.00 73.69 117 GLY A CA 1
ATOM 905 C C . GLY A 1 117 ? -13.131 5.547 -2.692 1.00 73.69 117 GLY A C 1
ATOM 906 O O . GLY A 1 117 ? -13.970 4.651 -2.631 1.00 73.69 117 GLY A O 1
ATOM 907 N N . GLY A 1 118 ? -12.499 6.030 -1.616 1.00 77.00 118 GLY A N 1
ATOM 908 C CA . GLY A 1 118 ? -12.744 5.561 -0.247 1.00 77.00 118 GLY A CA 1
ATOM 909 C C . GLY A 1 118 ? -12.009 4.268 0.112 1.00 77.00 118 GLY A C 1
ATOM 910 O O . GLY A 1 118 ? -12.238 3.714 1.184 1.00 77.00 118 GLY A O 1
ATOM 911 N N . LYS A 1 119 ? -11.132 3.777 -0.770 1.00 85.00 119 LYS A N 1
ATOM 912 C CA . LYS A 1 119 ? -10.226 2.661 -0.496 1.00 85.00 119 LYS A CA 1
ATOM 913 C C . LYS A 1 119 ? -8.792 3.145 -0.412 1.00 85.00 119 LYS A C 1
ATOM 915 O O . LYS A 1 119 ? -8.394 4.072 -1.123 1.00 85.00 119 LYS A O 1
ATOM 920 N N . LEU A 1 120 ? -8.009 2.468 0.418 1.00 89.62 120 LEU A N 1
ATOM 921 C CA . LEU A 1 120 ? -6.577 2.686 0.497 1.00 89.62 120 LEU A CA 1
ATOM 922 C C . LEU A 1 120 ? -5.886 1.805 -0.540 1.00 89.62 120 LEU A C 1
ATOM 924 O O . LEU A 1 120 ? -5.970 0.581 -0.510 1.00 89.62 120 LEU A O 1
ATOM 928 N N . VAL A 1 121 ? -5.189 2.435 -1.474 1.00 89.94 121 VAL A N 1
ATOM 929 C CA . VAL A 1 121 ? -4.403 1.753 -2.495 1.00 89.94 121 VAL A CA 1
ATOM 930 C C . VAL A 1 121 ? -2.929 1.897 -2.150 1.00 89.94 121 VAL A C 1
ATOM 932 O O . VAL A 1 121 ? -2.428 3.004 -1.963 1.00 89.94 121 VAL A O 1
ATOM 935 N N . VAL A 1 122 ? -2.226 0.770 -2.086 1.00 91.19 122 VAL A N 1
ATOM 936 C CA . VAL A 1 122 ? -0.797 0.714 -1.759 1.00 91.19 122 VAL A CA 1
ATOM 937 C C . VAL A 1 122 ? -0.021 0.292 -2.993 1.00 91.19 122 VAL A C 1
ATOM 939 O O . VAL A 1 122 ? -0.328 -0.740 -3.588 1.00 91.19 122 VAL A O 1
ATOM 942 N N . PHE A 1 123 ? 1.004 1.055 -3.358 1.00 90.38 123 PHE A N 1
ATOM 943 C CA . PHE A 1 123 ? 1.984 0.715 -4.384 1.00 90.38 123 PHE A CA 1
ATOM 944 C C . PHE A 1 123 ? 3.319 0.384 -3.744 1.00 90.38 123 PHE A C 1
ATOM 946 O O . PHE A 1 123 ? 3.747 1.077 -2.826 1.00 90.38 123 PHE A O 1
ATOM 953 N N . TRP A 1 124 ? 4.010 -0.616 -4.275 1.00 91.88 124 TRP A N 1
ATOM 954 C CA . TRP A 1 124 ? 5.403 -0.886 -3.931 1.00 91.88 124 TRP A CA 1
ATOM 955 C C . TRP A 1 124 ? 6.143 -1.456 -5.136 1.00 91.88 124 TRP A C 1
ATOM 957 O O . TRP A 1 124 ? 5.530 -2.055 -6.023 1.00 91.88 124 TRP A O 1
ATOM 967 N N . ASP A 1 125 ? 7.457 -1.272 -5.200 1.00 90.31 125 ASP A N 1
ATOM 968 C CA . ASP A 1 125 ? 8.296 -1.904 -6.214 1.00 90.31 125 ASP A CA 1
ATOM 969 C C . ASP A 1 125 ? 8.949 -3.191 -5.702 1.00 90.31 125 ASP A C 1
ATOM 971 O O . ASP A 1 125 ? 9.209 -3.380 -4.518 1.00 90.31 125 ASP A O 1
ATOM 975 N N . LYS A 1 126 ? 9.202 -4.117 -6.626 1.00 88.88 126 LYS A N 1
ATOM 976 C CA . LYS A 1 126 ? 10.056 -5.287 -6.408 1.00 88.88 126 LYS A CA 1
ATOM 977 C C . LYS A 1 126 ? 11.041 -5.398 -7.556 1.00 88.88 126 LYS A C 1
ATOM 979 O O . LYS A 1 126 ? 10.658 -5.227 -8.714 1.00 88.88 126 LYS A O 1
ATOM 984 N N . TYR A 1 127 ? 12.297 -5.703 -7.257 1.00 86.75 127 TYR A N 1
ATOM 985 C CA . TYR A 1 127 ? 13.265 -6.027 -8.300 1.00 86.75 127 TYR A CA 1
ATOM 986 C C . TYR A 1 127 ? 12.835 -7.288 -9.044 1.00 86.75 127 TYR A C 1
ATOM 988 O O . TYR A 1 127 ? 12.381 -8.255 -8.431 1.00 86.75 127 TYR A O 1
ATOM 996 N N . VAL A 1 128 ? 12.982 -7.269 -10.366 1.00 84.19 128 VAL A N 1
ATOM 997 C CA . VAL A 1 128 ? 12.761 -8.446 -11.207 1.00 84.19 128 VAL A CA 1
ATOM 998 C C . VAL A 1 128 ? 14.059 -8.824 -11.917 1.00 84.19 128 VAL A C 1
ATOM 1000 O O . VAL A 1 128 ? 14.794 -7.928 -12.344 1.00 84.19 128 VAL A O 1
ATOM 1003 N N . PRO A 1 129 ? 14.365 -10.127 -12.048 1.00 79.38 129 PRO A N 1
ATOM 1004 C CA . PRO A 1 129 ? 15.486 -10.573 -12.863 1.00 79.38 129 PRO A CA 1
ATOM 1005 C C . PRO A 1 129 ? 15.320 -10.112 -14.316 1.00 79.38 129 PRO A C 1
ATOM 1007 O O . PRO A 1 129 ? 14.233 -10.215 -14.888 1.00 79.38 129 PRO A O 1
ATOM 1010 N N . ALA A 1 130 ? 16.402 -9.625 -14.918 1.00 68.06 130 ALA A N 1
ATOM 1011 C CA . ALA A 1 130 ? 16.479 -9.313 -16.339 1.00 68.06 130 ALA A CA 1
ATOM 1012 C C . ALA A 1 130 ? 17.797 -9.858 -16.923 1.00 68.06 130 ALA A C 1
ATOM 1014 O O . ALA A 1 130 ? 18.770 -10.031 -16.178 1.00 68.06 130 ALA A O 1
ATOM 1015 N N . PRO A 1 131 ? 17.867 -10.129 -18.241 1.00 64.31 131 PRO A N 1
ATOM 1016 C CA . PRO A 1 131 ? 19.123 -10.491 -18.890 1.00 64.31 131 PRO A CA 1
ATOM 1017 C C . PRO A 1 131 ? 20.192 -9.419 -18.611 1.00 64.31 131 PRO A C 1
ATOM 1019 O O . PRO A 1 131 ? 20.014 -8.241 -18.927 1.00 64.31 131 PRO A O 1
ATOM 1022 N N . GLY A 1 132 ? 21.288 -9.812 -17.956 1.00 70.38 132 GLY A N 1
ATOM 1023 C CA . GLY A 1 132 ? 22.344 -8.892 -17.519 1.00 70.38 132 GLY A CA 1
ATOM 1024 C C . GLY A 1 132 ? 22.113 -8.190 -16.167 1.00 70.38 132 GLY A C 1
ATOM 1025 O O . GLY A 1 132 ? 22.711 -7.137 -15.942 1.00 70.38 132 GLY A O 1
ATOM 1026 N N . GLY A 1 133 ? 21.262 -8.729 -15.281 1.00 68.19 133 GLY A N 1
ATOM 1027 C CA . GLY A 1 133 ? 21.145 -8.338 -13.863 1.00 68.19 133 GLY A CA 1
ATOM 1028 C C . GLY A 1 133 ? 19.816 -7.670 -13.468 1.00 68.19 133 GLY A C 1
ATOM 1029 O O . GLY A 1 133 ? 18.827 -7.720 -14.192 1.00 68.19 133 GLY A O 1
ATOM 1030 N N . TYR A 1 134 ? 19.776 -7.013 -12.301 1.00 63.66 134 TYR A N 1
ATOM 1031 C CA . TYR A 1 134 ? 18.586 -6.313 -11.779 1.00 63.66 134 TYR A CA 1
ATOM 1032 C C . TYR A 1 134 ? 18.443 -4.905 -12.376 1.00 63.66 134 TYR A C 1
ATOM 1034 O O . TYR A 1 134 ? 18.723 -3.895 -11.722 1.00 63.66 134 TYR A O 1
ATOM 1042 N N . LYS A 1 135 ? 18.055 -4.823 -13.651 1.00 72.25 135 LYS A N 1
ATOM 1043 C CA . LYS A 1 135 ? 17.908 -3.541 -14.369 1.00 72.25 135 LYS A CA 1
ATOM 1044 C C . LYS A 1 135 ? 16.488 -2.975 -14.340 1.00 72.25 135 LYS A C 1
ATOM 1046 O O . LYS A 1 135 ? 16.272 -1.839 -14.761 1.00 72.25 135 LYS A O 1
ATOM 1051 N N . GLU A 1 136 ? 15.529 -3.734 -13.822 1.00 84.62 136 GLU A N 1
ATOM 1052 C CA . GLU A 1 136 ? 14.111 -3.394 -13.872 1.00 84.62 136 GLU A CA 1
ATOM 1053 C C . GLU A 1 136 ? 13.415 -3.714 -12.550 1.00 84.62 136 GLU A C 1
ATOM 1055 O O . GLU A 1 136 ? 13.858 -4.545 -11.750 1.00 84.62 136 GLU A O 1
ATOM 1060 N N . LYS A 1 137 ? 12.297 -3.031 -12.331 1.00 87.75 137 LYS A N 1
ATOM 1061 C CA . LYS A 1 137 ? 11.420 -3.219 -11.186 1.00 87.75 137 LYS A CA 1
ATOM 1062 C C . LYS A 1 137 ? 10.005 -3.489 -11.672 1.00 87.75 137 LYS A C 1
ATOM 1064 O O . LYS A 1 137 ? 9.576 -2.974 -12.702 1.00 87.75 137 LYS A O 1
ATOM 1069 N N . MET A 1 138 ? 9.270 -4.290 -10.923 1.00 90.94 138 MET A N 1
ATOM 1070 C CA . MET A 1 138 ? 7.841 -4.474 -11.102 1.00 90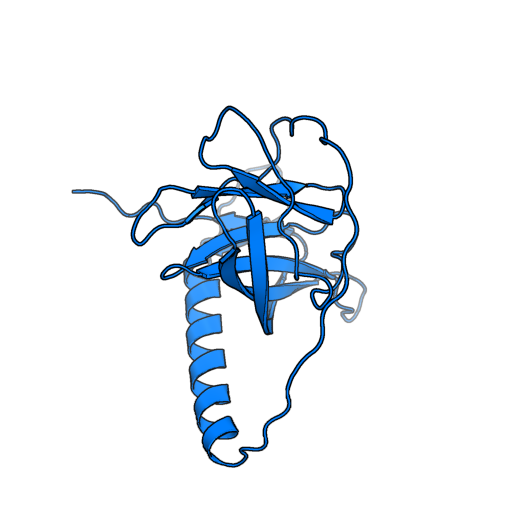.94 138 MET A CA 1
ATOM 1071 C C . MET A 1 138 ? 7.115 -3.699 -10.013 1.00 90.94 138 MET A C 1
ATOM 1073 O O . MET A 1 138 ? 7.337 -3.946 -8.830 1.00 90.94 138 MET A O 1
ATOM 1077 N N . ILE A 1 139 ? 6.249 -2.776 -10.415 1.00 91.56 139 ILE A N 1
ATOM 1078 C CA . ILE A 1 139 ? 5.310 -2.108 -9.520 1.00 91.56 139 ILE A CA 1
ATOM 1079 C C . ILE A 1 139 ? 4.184 -3.080 -9.216 1.00 91.56 139 ILE A C 1
ATOM 1081 O O . ILE A 1 139 ? 3.541 -3.594 -10.133 1.00 91.56 139 ILE A O 1
ATOM 1085 N N . TRP A 1 140 ? 3.933 -3.297 -7.939 1.00 92.94 140 TRP A N 1
ATOM 1086 C CA . TRP A 1 140 ? 2.791 -4.018 -7.411 1.00 92.94 140 TRP A CA 1
ATOM 1087 C C . TRP A 1 140 ? 1.794 -3.041 -6.806 1.00 92.94 140 TRP A C 1
ATOM 1089 O O . TRP A 1 140 ? 2.135 -1.907 -6.465 1.00 92.94 140 TRP A O 1
ATOM 1099 N N . CYS A 1 141 ? 0.551 -3.490 -6.711 1.00 92.19 141 CYS A N 1
ATOM 1100 C CA . CYS A 1 141 ? -0.524 -2.736 -6.100 1.00 92.19 141 CYS A CA 1
ATOM 1101 C C . CYS A 1 141 ? -1.374 -3.651 -5.232 1.00 92.19 141 CYS A C 1
ATOM 1103 O O . CYS A 1 141 ? -1.648 -4.776 -5.649 1.00 92.19 141 CYS A O 1
ATOM 1105 N N . ALA A 1 142 ? -1.846 -3.132 -4.100 1.00 92.69 142 ALA A N 1
ATOM 1106 C CA . ALA A 1 142 ? -2.932 -3.701 -3.315 1.00 92.69 142 ALA A CA 1
ATOM 1107 C C . ALA A 1 142 ? -4.069 -2.687 -3.160 1.00 92.69 142 ALA A C 1
ATOM 1109 O O . ALA A 1 142 ? -3.814 -1.501 -2.971 1.00 92.69 142 ALA A O 1
ATOM 1110 N N . ASP A 1 143 ? -5.304 -3.167 -3.267 1.00 90.94 143 ASP A N 1
ATOM 1111 C CA . ASP A 1 143 ? -6.529 -2.436 -2.948 1.00 90.94 143 ASP A CA 1
ATOM 1112 C C . ASP A 1 143 ? -7.010 -2.916 -1.576 1.00 90.94 143 ASP A C 1
ATOM 1114 O O . ASP A 1 143 ? -7.291 -4.106 -1.396 1.00 90.94 143 ASP A O 1
ATOM 1118 N N . ILE A 1 144 ? -7.055 -2.002 -0.614 1.00 92.00 144 ILE A N 1
ATOM 1119 C CA . ILE A 1 144 ? -7.385 -2.267 0.781 1.00 92.00 144 ILE A CA 1
ATOM 1120 C C . ILE A 1 144 ? -8.692 -1.545 1.089 1.00 92.00 144 ILE A C 1
ATOM 1122 O O . ILE A 1 144 ? -8.779 -0.316 1.027 1.00 92.00 144 ILE A O 1
ATOM 1126 N N . SER A 1 145 ? -9.722 -2.322 1.417 1.00 90.94 145 SER A N 1
ATOM 1127 C CA . SER A 1 145 ? -10.918 -1.752 2.036 1.00 90.94 145 SER A CA 1
ATOM 1128 C C . SER A 1 145 ? -10.624 -1.518 3.507 1.00 90.94 145 SER A C 1
ATOM 1130 O O . SER A 1 145 ? -9.967 -2.344 4.136 1.00 90.94 145 SER A O 1
ATOM 1132 N N . LEU A 1 146 ? -11.095 -0.395 4.026 1.00 89.69 146 LEU A N 1
ATOM 1133 C CA . LEU A 1 146 ? -10.924 -0.022 5.419 1.00 89.69 146 LEU A CA 1
ATOM 1134 C C . LEU A 1 146 ? -12.295 -0.021 6.082 1.00 89.69 146 LEU A C 1
ATOM 1136 O O . LEU A 1 146 ? -13.257 0.509 5.525 1.00 89.69 146 LEU A O 1
ATOM 1140 N N . GLU A 1 147 ? -12.367 -0.622 7.257 1.00 89.44 147 GLU A N 1
ATOM 1141 C CA . GLU A 1 147 ? -13.569 -0.743 8.065 1.00 89.44 147 GLU A CA 1
ATOM 1142 C C . GLU A 1 147 ? -13.244 -0.259 9.474 1.00 89.44 147 GLU A C 1
ATOM 1144 O O . GLU A 1 147 ? -12.216 -0.618 10.043 1.00 89.44 147 GLU A O 1
ATOM 1149 N N . MET A 1 148 ? -14.116 0.575 10.030 1.00 86.62 148 MET A N 1
ATOM 1150 C CA . MET A 1 148 ? -13.980 1.034 11.407 1.00 86.62 148 MET A CA 1
ATOM 1151 C C . MET A 1 148 ? -14.750 0.082 12.317 1.00 86.62 148 MET A C 1
ATOM 1153 O O . MET A 1 148 ? -15.911 -0.232 12.040 1.00 86.62 148 MET A O 1
ATOM 1157 N N . ARG A 1 149 ? -14.106 -0.399 13.380 1.00 86.31 149 ARG A N 1
ATOM 1158 C CA . ARG A 1 149 ? -14.732 -1.245 14.398 1.00 86.31 149 ARG A CA 1
ATOM 1159 C C . ARG A 1 149 ? -14.802 -0.455 15.698 1.00 86.31 149 ARG A C 1
ATOM 1161 O O . ARG A 1 149 ? -13.787 -0.154 16.307 1.00 86.31 149 ARG A O 1
ATOM 1168 N N . GLY A 1 150 ? -16.015 -0.081 16.097 1.00 81.62 150 GLY A N 1
ATOM 1169 C CA . GLY A 1 150 ? -16.202 0.844 17.217 1.00 81.62 150 GLY A CA 1
ATOM 1170 C C . GLY A 1 150 ? -15.727 2.262 16.883 1.00 81.62 150 GLY A C 1
ATOM 1171 O O . GLY A 1 150 ? -15.820 2.690 15.733 1.00 81.62 150 GLY A O 1
ATOM 1172 N N . SER A 1 151 ? -15.259 2.994 17.894 1.00 73.44 151 SER A N 1
ATOM 1173 C CA . SER A 1 151 ? -14.784 4.382 17.776 1.00 73.44 151 SER A CA 1
ATOM 1174 C C . SER A 1 151 ? -13.262 4.519 17.653 1.00 73.44 151 SER A C 1
ATOM 1176 O O . SER A 1 151 ? -12.788 5.605 17.333 1.00 73.44 151 SER A O 1
ATOM 1178 N N . GLU A 1 152 ? -12.507 3.445 17.894 1.00 80.38 152 GLU A N 1
ATOM 1179 C CA . GLU A 1 152 ? -11.057 3.513 18.147 1.00 80.38 152 GLU A CA 1
ATOM 1180 C C . GLU A 1 152 ? -10.247 2.466 17.369 1.00 80.38 152 GLU A C 1
ATOM 1182 O O . GLU A 1 152 ? -9.050 2.363 17.561 1.00 80.38 152 GLU A O 1
ATOM 1187 N N . GLU A 1 153 ? -10.845 1.687 16.462 1.00 88.62 153 GLU A N 1
ATOM 1188 C CA . GLU A 1 153 ? -10.080 0.709 15.678 1.00 88.62 153 GLU A CA 1
ATOM 1189 C C . GLU A 1 153 ? -10.378 0.807 14.184 1.00 88.62 153 GLU A C 1
ATOM 1191 O O . GLU A 1 153 ? -11.538 0.833 13.752 1.00 88.62 153 GLU A O 1
ATOM 1196 N N . VAL A 1 154 ? -9.320 0.771 13.368 1.00 90.69 154 VAL A N 1
ATOM 1197 C CA . VAL A 1 154 ? -9.423 0.632 11.913 1.00 90.69 154 VAL A CA 1
ATOM 1198 C C . VAL A 1 154 ? -8.804 -0.681 11.465 1.00 90.69 154 VAL A C 1
ATOM 1200 O O . VAL A 1 154 ? -7.628 -0.966 11.678 1.00 90.69 154 VAL A O 1
ATOM 1203 N N . TRP A 1 155 ? -9.618 -1.459 10.764 1.00 92.25 155 TRP A N 1
ATOM 1204 C CA . TRP A 1 155 ? -9.243 -2.727 10.170 1.00 92.25 155 TRP A CA 1
ATOM 1205 C C . TRP A 1 155 ? -9.147 -2.580 8.655 1.00 92.25 155 TRP A C 1
ATOM 1207 O O . TRP A 1 155 ? -10.013 -2.004 7.996 1.00 92.25 155 TRP A O 1
ATOM 1217 N N . GLY A 1 156 ? -8.083 -3.120 8.085 1.00 91.81 156 GLY A N 1
ATOM 1218 C CA . GLY A 1 156 ? -7.882 -3.261 6.659 1.00 91.81 156 GLY A CA 1
ATOM 1219 C C . GLY A 1 156 ? -8.249 -4.659 6.181 1.00 91.81 156 GLY A C 1
ATOM 1220 O O . GLY A 1 156 ? -8.035 -5.654 6.863 1.00 91.81 156 GLY A O 1
ATOM 1221 N N . LYS A 1 157 ? -8.766 -4.744 4.958 1.00 92.19 157 LYS A N 1
ATOM 1222 C CA . LYS A 1 157 ? -8.984 -6.000 4.244 1.00 92.19 157 LYS A CA 1
ATOM 1223 C C . LYS A 1 157 ? -8.428 -5.892 2.834 1.00 92.19 157 LYS A C 1
ATOM 1225 O O . LYS A 1 157 ? -8.853 -5.045 2.045 1.00 92.19 157 LYS A O 1
ATOM 1230 N N . VAL A 1 158 ? -7.494 -6.780 2.499 1.00 92.00 158 VAL A N 1
ATOM 1231 C CA . VAL A 1 158 ? -6.895 -6.844 1.160 1.00 92.00 158 VAL A CA 1
ATOM 1232 C C . VAL A 1 158 ? -7.906 -7.443 0.179 1.00 92.00 158 VAL A C 1
ATOM 1234 O O . VAL A 1 158 ? -8.124 -8.650 0.139 1.00 92.00 158 VAL A O 1
ATOM 1237 N N . GLU A 1 159 ? -8.523 -6.601 -0.647 1.00 89.94 159 GLU A N 1
ATOM 1238 C CA . GLU A 1 159 ? -9.509 -7.034 -1.649 1.00 89.94 159 GLU A CA 1
ATOM 1239 C C . GLU A 1 159 ? -8.845 -7.617 -2.897 1.00 89.94 159 GLU A C 1
ATOM 1241 O O . GLU A 1 159 ? -9.385 -8.487 -3.589 1.00 89.94 159 GLU A O 1
ATOM 1246 N N . TRP A 1 160 ? -7.674 -7.087 -3.235 1.00 89.56 160 TRP A N 1
ATOM 1247 C CA . TRP A 1 160 ? -6.937 -7.474 -4.421 1.00 89.56 160 TRP A CA 1
ATOM 1248 C C . TRP A 1 160 ? -5.497 -7.013 -4.305 1.00 89.56 160 TRP A C 1
ATOM 1250 O O . TRP A 1 160 ? -5.246 -5.894 -3.876 1.00 89.56 160 TRP A O 1
ATOM 1260 N N . PHE A 1 161 ? -4.563 -7.824 -4.790 1.00 90.75 161 PHE A N 1
ATOM 1261 C CA . PHE A 1 161 ? -3.243 -7.337 -5.150 1.00 90.75 161 PHE A CA 1
ATOM 1262 C C . PHE A 1 161 ? -2.725 -8.058 -6.394 1.00 90.75 161 PHE A C 1
ATOM 1264 O O . PHE A 1 161 ? -3.091 -9.206 -6.658 1.00 90.75 161 PHE A O 1
ATOM 1271 N N . ASP A 1 162 ? -1.916 -7.366 -7.194 1.00 91.38 162 ASP A N 1
ATOM 1272 C CA . ASP A 1 162 ? -1.274 -7.915 -8.393 1.00 91.38 162 ASP A CA 1
ATOM 1273 C C . ASP A 1 162 ? -0.129 -7.002 -8.854 1.00 91.38 162 ASP A C 1
ATOM 1275 O O . ASP A 1 162 ? -0.046 -5.818 -8.510 1.00 91.38 162 ASP A O 1
ATOM 1279 N N . ALA A 1 163 ? 0.733 -7.543 -9.702 1.00 91.50 163 ALA A N 1
ATOM 1280 C CA . ALA A 1 163 ? 1.780 -6.807 -10.379 1.00 91.50 163 ALA A CA 1
ATOM 1281 C C . ALA A 1 163 ? 1.166 -5.919 -11.479 1.00 91.50 163 ALA A C 1
ATOM 1283 O O . ALA A 1 163 ? 0.445 -6.410 -12.340 1.00 91.50 163 ALA A O 1
ATOM 1284 N N . VAL A 1 164 ? 1.429 -4.615 -11.511 1.00 89.81 164 VAL A N 1
ATOM 1285 C CA . VAL A 1 164 ? 0.751 -3.660 -12.409 1.00 89.81 164 VAL A CA 1
ATOM 1286 C C . VAL A 1 164 ? 1.594 -3.278 -13.622 1.00 89.81 164 VAL A C 1
ATOM 1288 O O . VAL A 1 164 ? 1.084 -3.283 -14.745 1.00 89.81 164 VAL A O 1
ATOM 1291 N N . LEU A 1 165 ? 2.859 -2.908 -13.409 1.00 89.50 165 LEU A N 1
ATOM 1292 C CA . LEU A 1 165 ? 3.687 -2.298 -14.450 1.00 89.50 165 LEU A CA 1
ATOM 1293 C C . LEU A 1 165 ? 5.174 -2.569 -14.222 1.00 89.5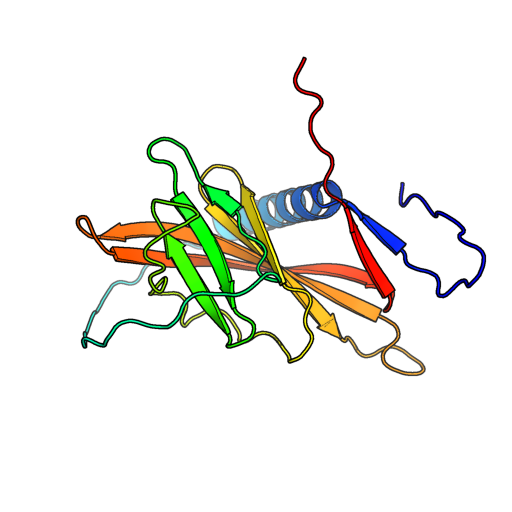0 165 LEU A C 1
ATOM 1295 O O . LEU A 1 165 ? 5.672 -2.386 -13.117 1.00 89.50 165 LEU A O 1
ATOM 1299 N N . LYS A 1 166 ? 5.890 -2.921 -15.292 1.00 90.00 166 LYS A N 1
ATOM 1300 C CA . LYS A 1 166 ? 7.353 -2.988 -15.294 1.00 90.00 166 LYS A CA 1
ATOM 1301 C C . LYS A 1 166 ? 7.939 -1.601 -15.553 1.00 90.00 166 LYS A C 1
ATOM 1303 O O . LYS A 1 166 ? 7.470 -0.892 -16.445 1.00 90.00 166 LYS A O 1
ATOM 1308 N N . VAL A 1 167 ? 8.948 -1.220 -14.782 1.00 86.88 167 VAL A N 1
ATOM 1309 C CA . VAL A 1 167 ? 9.614 0.083 -14.857 1.00 86.88 167 VAL A CA 1
ATOM 1310 C C . VAL A 1 167 ? 11.137 -0.081 -14.809 1.00 86.88 167 VAL A C 1
ATOM 1312 O O . VAL A 1 167 ? 11.627 -1.100 -14.312 1.00 86.88 167 VAL A O 1
ATOM 1315 N N . PRO A 1 168 ? 11.909 0.899 -15.311 1.00 85.25 168 PRO A N 1
ATOM 1316 C CA . PRO A 1 168 ? 13.363 0.896 -15.166 1.00 85.25 168 PRO A CA 1
ATOM 1317 C C . PRO A 1 168 ? 13.797 0.875 -13.694 1.00 85.25 168 PRO A C 1
ATOM 1319 O O . PRO A 1 168 ? 13.040 1.267 -12.805 1.00 85.25 168 PRO A O 1
ATOM 1322 N N . LYS A 1 169 ? 15.049 0.476 -13.433 1.00 82.50 169 LYS A N 1
ATOM 1323 C CA . LYS A 1 169 ? 15.647 0.462 -12.084 1.00 82.50 169 LYS A CA 1
ATOM 1324 C C . LYS A 1 169 ? 15.471 1.782 -11.328 1.00 82.50 169 LYS A C 1
ATOM 1326 O O . LYS A 1 169 ? 15.226 1.761 -10.121 1.00 82.50 169 LYS A O 1
ATOM 1331 N N . SER A 1 170 ? 15.625 2.900 -12.035 1.00 82.44 170 SER A N 1
ATOM 1332 C CA . SER A 1 170 ? 15.502 4.245 -11.484 1.00 82.44 170 SER A CA 1
ATOM 1333 C C . SER A 1 170 ? 14.248 4.920 -12.020 1.00 82.44 170 SER A C 1
ATOM 1335 O O . SER A 1 170 ? 14.090 5.113 -13.230 1.00 82.44 170 SER A O 1
ATOM 1337 N N . TYR A 1 171 ? 13.345 5.266 -11.111 1.00 83.62 171 TYR A N 1
ATOM 1338 C CA . TYR A 1 171 ? 12.149 6.030 -11.417 1.00 83.62 171 TYR A CA 1
ATOM 1339 C C . TYR A 1 171 ? 11.719 6.851 -10.197 1.00 83.62 171 TYR A C 1
ATOM 1341 O O . TYR A 1 171 ? 12.118 6.557 -9.069 1.00 83.62 171 TYR A O 1
ATOM 1349 N N . LYS A 1 172 ? 10.890 7.871 -10.418 1.00 81.38 172 LYS A N 1
ATOM 1350 C CA . LYS A 1 172 ? 10.229 8.640 -9.355 1.00 81.38 172 LYS A CA 1
ATOM 1351 C C . LYS A 1 172 ? 8.729 8.687 -9.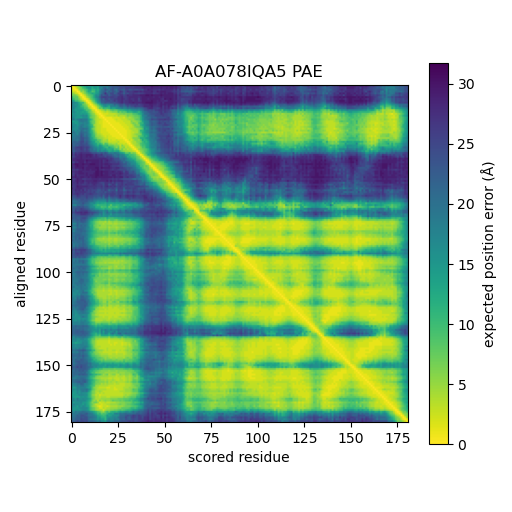600 1.00 81.38 172 LYS A C 1
ATOM 1353 O O . LYS A 1 172 ? 8.288 8.855 -10.737 1.00 81.38 172 LYS A O 1
ATOM 1358 N N . PHE A 1 173 ? 7.949 8.537 -8.532 1.00 77.75 173 PHE A N 1
ATOM 1359 C CA . PHE A 1 173 ? 6.510 8.777 -8.586 1.00 77.75 173 PHE A CA 1
ATOM 1360 C C . PHE A 1 173 ? 6.250 10.274 -8.749 1.00 77.75 173 PHE A C 1
ATOM 1362 O O . PHE A 1 173 ? 6.821 11.084 -8.021 1.00 77.75 173 PHE A O 1
ATOM 1369 N N . VAL A 1 174 ? 5.379 10.626 -9.690 1.00 81.50 174 VAL A N 1
ATOM 1370 C CA . VAL A 1 174 ? 4.921 12.000 -9.904 1.00 81.50 174 VAL A CA 1
ATOM 1371 C C . VAL A 1 174 ? 3.408 12.024 -9.748 1.00 81.50 174 VAL A C 1
ATOM 1373 O O . VAL A 1 174 ? 2.696 11.237 -10.377 1.00 81.50 174 VAL A O 1
ATOM 1376 N N . TYR A 1 175 ? 2.924 12.918 -8.896 1.00 70.44 175 TYR A N 1
ATOM 1377 C CA . TYR A 1 175 ? 1.503 13.150 -8.684 1.00 70.44 175 TYR A CA 1
ATOM 1378 C C . TYR A 1 175 ? 1.086 14.339 -9.542 1.00 70.44 175 TYR A C 1
ATOM 1380 O O . TYR A 1 175 ? 1.700 15.403 -9.454 1.00 70.44 175 TYR A O 1
ATOM 1388 N N . ALA A 1 176 ? 0.059 14.173 -10.372 1.00 60.88 176 ALA A N 1
ATOM 1389 C CA . ALA A 1 176 ? -0.611 15.329 -10.941 1.00 60.88 176 ALA A CA 1
ATOM 1390 C C . ALA A 1 176 ? -1.430 15.967 -9.813 1.00 60.88 176 ALA A C 1
ATOM 1392 O O . ALA A 1 176 ? -2.335 15.336 -9.269 1.00 60.88 176 ALA A O 1
ATOM 1393 N N . LYS A 1 177 ? -1.099 17.200 -9.419 1.00 52.12 177 LYS A N 1
ATOM 1394 C CA . LYS A 1 177 ? -2.056 18.007 -8.661 1.00 52.12 177 LYS A CA 1
ATOM 1395 C C . LYS A 1 177 ? -3.163 18.375 -9.643 1.00 52.12 177 LYS A C 1
ATOM 1397 O O . LYS A 1 177 ? -2.868 18.954 -10.687 1.00 52.12 177 LYS A O 1
ATOM 1402 N N . ALA A 1 178 ? -4.407 18.007 -9.347 1.00 45.28 178 ALA A N 1
ATOM 1403 C CA . ALA A 1 178 ? -5.528 18.603 -10.057 1.00 45.28 178 ALA A CA 1
ATOM 1404 C C . ALA A 1 178 ? -5.440 20.120 -9.840 1.00 45.28 178 ALA A C 1
ATOM 1406 O O . ALA A 1 178 ? -5.248 20.563 -8.707 1.00 45.28 178 ALA A O 1
ATOM 1407 N N . ALA A 1 179 ? -5.504 20.903 -10.916 1.00 34.38 179 ALA A N 1
ATOM 1408 C CA . ALA A 1 179 ? -5.696 22.336 -10.783 1.00 34.38 179 ALA A CA 1
ATOM 1409 C C . ALA A 1 179 ? -7.096 22.531 -10.195 1.00 34.38 179 ALA A C 1
ATOM 1411 O O . ALA A 1 179 ? -8.091 22.254 -10.864 1.00 34.38 179 ALA A O 1
ATOM 1412 N N . THR A 1 180 ? -7.167 22.915 -8.925 1.00 39.69 180 THR A N 1
ATOM 1413 C CA . THR A 1 180 ? -8.397 23.439 -8.342 1.00 39.69 180 THR A CA 1
ATOM 1414 C C . THR A 1 180 ? -8.611 24.802 -8.995 1.00 39.69 180 THR A C 1
ATOM 1416 O O . THR A 1 180 ? -7.802 25.704 -8.777 1.00 39.69 180 T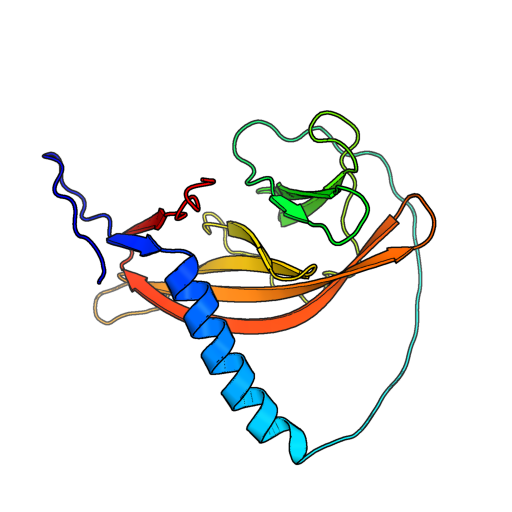HR A O 1
ATOM 1419 N N . LEU A 1 181 ? -9.601 24.901 -9.887 1.00 32.56 181 LEU A N 1
ATOM 1420 C CA . LEU A 1 181 ? -10.124 26.189 -10.348 1.00 32.56 181 LEU A CA 1
ATOM 1421 C C . LEU A 1 181 ? -10.940 26.836 -9.229 1.00 32.56 181 LEU A C 1
ATOM 1423 O O . LEU A 1 181 ? -11.626 26.072 -8.509 1.00 32.56 181 LEU A O 1
#